Protein AF-A0A972MXI3-F1 (afdb_monomer)

pLDDT: mean 70.7, std 21.16, range [24.83, 98.25]

Solvent-accessible surface area (backbone atoms only — not comparable to full-atom values): 11834 Å² total; per-residue (Å²): 140,91,84,75,86,83,79,72,81,46,68,44,75,48,78,46,72,52,59,37,33,60,69,53,44,51,54,52,49,53,55,49,48,45,38,42,71,72,69,58,33,44,29,40,38,40,37,34,33,15,76,8,58,43,67,70,28,49,52,52,48,54,55,50,52,52,54,41,42,77,72,64,34,46,41,31,17,31,35,49,55,41,20,17,31,50,34,37,48,56,39,67,68,26,39,89,97,31,40,46,39,38,52,65,17,39,36,32,36,45,66,86,73,89,78,85,82,75,88,80,44,76,66,58,50,52,51,51,51,53,53,44,53,49,52,45,52,48,52,42,48,53,53,19,50,52,54,35,57,70,46,71,79,54,94,73,74,87,83,79,64,84,68,92,86,74,80,86,77,94,71,78,89,74,50,68,68,56,48,23,49,51,47,31,53,54,50,48,52,38,30,74,62,58,38,69,46,50,23,89,67,19,73,54,47,37,58,73,70,59,76,81

Structure (mmCIF, N/CA/C/O backbone):
data_AF-A0A972MXI3-F1
#
_entry.id   AF-A0A972MXI3-F1
#
loop_
_atom_site.group_PDB
_atom_site.id
_atom_site.type_symbol
_atom_site.label_atom_id
_atom_site.label_alt_id
_atom_site.label_comp_id
_atom_site.label_asym_id
_atom_site.label_entity_id
_atom_site.label_seq_id
_atom_site.pdbx_PDB_ins_code
_atom_site.Cartn_x
_atom_site.Cartn_y
_atom_site.Cartn_z
_atom_site.occupancy
_atom_site.B_iso_or_equiv
_atom_site.auth_seq_id
_atom_site.auth_comp_id
_atom_site.auth_asym_id
_atom_site.auth_atom_id
_atom_site.pdbx_PDB_model_num
ATOM 1 N N . MET A 1 1 ? 18.087 -14.039 -39.760 1.00 36.22 1 MET A N 1
ATOM 2 C CA . MET A 1 1 ? 18.115 -12.619 -39.354 1.00 36.22 1 MET A CA 1
ATOM 3 C C . MET A 1 1 ? 17.701 -12.540 -37.894 1.00 36.22 1 MET A C 1
ATOM 5 O O . MET A 1 1 ? 16.518 -12.598 -37.595 1.00 36.22 1 MET A O 1
ATOM 9 N N . SER A 1 2 ? 18.681 -12.529 -36.992 1.00 49.84 2 SER A N 1
ATOM 10 C CA . SER A 1 2 ? 18.490 -12.366 -35.551 1.00 49.84 2 SER A CA 1
ATOM 11 C C . SER A 1 2 ? 18.673 -10.897 -35.185 1.00 49.84 2 SER A C 1
ATOM 13 O O . SER A 1 2 ? 19.760 -10.362 -35.387 1.00 49.84 2 SER A O 1
ATOM 15 N N . ASN A 1 3 ? 17.629 -10.262 -34.660 1.00 45.44 3 ASN A N 1
ATOM 16 C CA . ASN A 1 3 ? 17.753 -9.183 -33.680 1.00 45.44 3 ASN A CA 1
ATOM 17 C C . ASN A 1 3 ? 16.364 -8.803 -33.162 1.00 45.44 3 ASN A C 1
ATOM 19 O O . ASN A 1 3 ? 15.656 -8.001 -33.764 1.00 45.44 3 ASN A O 1
ATOM 23 N N . GLN A 1 4 ? 15.994 -9.361 -32.014 1.00 41.22 4 GLN A N 1
ATOM 24 C CA . GLN A 1 4 ? 15.147 -8.646 -31.068 1.00 41.22 4 GLN A CA 1
ATOM 25 C C . GLN A 1 4 ? 15.938 -8.535 -29.764 1.00 41.22 4 GLN A C 1
ATOM 27 O O . GLN A 1 4 ? 16.414 -9.563 -29.275 1.00 41.22 4 GLN A O 1
ATOM 32 N N . PRO A 1 5 ? 16.127 -7.330 -29.198 1.00 43.56 5 PRO A N 1
ATOM 33 C CA . PRO A 1 5 ? 16.669 -7.217 -27.858 1.00 43.56 5 PRO A CA 1
ATOM 34 C C . PRO A 1 5 ? 15.680 -7.875 -26.893 1.00 43.56 5 PRO A C 1
ATOM 36 O O . PRO A 1 5 ? 14.501 -7.524 -26.847 1.00 43.56 5 PRO A O 1
ATOM 39 N N . MET A 1 6 ? 16.169 -8.857 -26.142 1.00 44.88 6 MET A N 1
ATOM 40 C CA . MET A 1 6 ? 15.444 -9.535 -25.075 1.00 44.88 6 MET A CA 1
ATOM 41 C C . MET A 1 6 ? 15.313 -8.560 -23.893 1.00 44.88 6 MET A C 1
ATOM 43 O O . MET A 1 6 ? 16.104 -8.604 -22.955 1.00 44.88 6 MET A O 1
ATOM 47 N N . PHE A 1 7 ? 14.365 -7.622 -23.949 1.00 44.69 7 PHE A N 1
ATOM 48 C CA . PHE A 1 7 ? 14.073 -6.734 -22.822 1.00 44.69 7 PHE A CA 1
ATOM 49 C C . PHE A 1 7 ? 13.371 -7.539 -21.722 1.00 44.69 7 PHE A C 1
ATOM 51 O O . PHE A 1 7 ? 12.145 -7.573 -21.644 1.00 44.69 7 PHE A O 1
ATOM 58 N N . LYS A 1 8 ? 14.145 -8.233 -20.879 1.00 49.38 8 LYS A N 1
ATOM 59 C CA . LYS A 1 8 ? 13.619 -8.752 -19.614 1.00 49.38 8 LYS A CA 1
ATOM 60 C C . LYS A 1 8 ? 13.336 -7.559 -18.707 1.00 49.38 8 LYS A C 1
ATOM 62 O O . LYS A 1 8 ? 14.234 -6.777 -18.402 1.00 49.38 8 LYS A O 1
ATOM 67 N N . THR A 1 9 ? 12.082 -7.418 -18.299 1.00 53.88 9 THR A N 1
ATOM 68 C CA . THR A 1 9 ? 11.654 -6.559 -17.196 1.00 53.88 9 THR A CA 1
ATOM 69 C C . THR A 1 9 ? 12.515 -6.884 -15.980 1.00 53.88 9 THR A C 1
ATOM 71 O O . THR A 1 9 ? 12.433 -7.978 -15.421 1.00 53.88 9 THR A O 1
ATOM 74 N N . HIS A 1 10 ? 13.388 -5.956 -15.593 1.00 77.06 10 HIS A N 1
ATOM 75 C CA . HIS A 1 10 ? 14.133 -6.086 -14.352 1.00 77.06 10 HIS A CA 1
ATOM 76 C C . HIS A 1 10 ? 13.128 -5.799 -13.236 1.00 77.06 10 HIS A C 1
ATOM 78 O O . HIS A 1 10 ? 12.582 -4.696 -13.156 1.00 77.06 10 HIS A O 1
ATOM 84 N N . THR A 1 11 ? 12.840 -6.815 -12.424 1.00 86.81 11 THR A N 1
ATOM 85 C CA . THR A 1 11 ? 12.036 -6.689 -11.204 1.00 86.81 11 THR A CA 1
ATOM 86 C C . THR A 1 11 ? 12.982 -6.522 -10.026 1.00 86.81 11 THR A C 1
ATOM 88 O O . THR A 1 11 ? 13.891 -7.333 -9.861 1.00 86.81 11 THR A O 1
ATOM 91 N N . PHE A 1 12 ? 12.790 -5.472 -9.232 1.00 94.56 12 PHE A N 1
ATOM 92 C CA . PHE A 1 12 ? 13.483 -5.285 -7.964 1.00 94.56 12 PHE A CA 1
ATOM 93 C C . PHE A 1 12 ? 12.574 -5.786 -6.853 1.00 94.56 12 PHE A C 1
ATOM 95 O O . PHE A 1 12 ? 11.441 -5.327 -6.730 1.00 94.56 12 PHE A O 1
ATOM 102 N N . GLU A 1 13 ? 13.054 -6.734 -6.062 1.00 95.12 13 GLU A N 1
ATOM 103 C CA . GLU A 1 13 ? 12.302 -7.298 -4.948 1.00 95.12 13 GLU A CA 1
ATOM 104 C C . GLU A 1 13 ? 12.864 -6.788 -3.622 1.00 95.12 13 GLU A C 1
ATOM 106 O O . GLU A 1 13 ? 14.080 -6.750 -3.424 1.00 95.12 13 GLU A O 1
ATOM 111 N N . ILE A 1 14 ? 11.975 -6.369 -2.725 1.00 96.38 14 ILE A N 1
ATOM 112 C CA . ILE A 1 14 ? 12.323 -5.793 -1.428 1.00 96.38 14 ILE A CA 1
ATOM 113 C C . ILE A 1 14 ? 11.294 -6.194 -0.370 1.00 96.38 14 ILE A C 1
ATOM 115 O O . ILE A 1 14 ? 10.093 -6.223 -0.633 1.00 96.38 14 ILE A O 1
ATOM 119 N N . SER A 1 15 ? 11.764 -6.472 0.847 1.00 96.44 15 SER A N 1
ATOM 120 C CA . SER A 1 15 ? 10.907 -6.817 1.984 1.00 96.44 15 SER A CA 1
ATOM 121 C C . SER A 1 15 ? 10.818 -5.670 2.988 1.00 96.44 15 SER A C 1
ATOM 123 O O . SER A 1 15 ? 11.826 -5.089 3.393 1.00 96.44 15 SER A O 1
ATOM 125 N N . PHE A 1 16 ? 9.601 -5.377 3.435 1.00 97.81 16 PHE A N 1
ATOM 126 C CA . PHE A 1 16 ? 9.289 -4.420 4.484 1.00 97.81 16 PHE A CA 1
ATOM 127 C C . PHE A 1 16 ? 8.751 -5.154 5.714 1.00 97.81 16 PHE A C 1
ATOM 129 O O . PHE A 1 16 ? 7.581 -5.535 5.777 1.00 97.81 16 PHE A O 1
ATOM 136 N N . THR A 1 17 ? 9.632 -5.344 6.698 1.00 96.94 17 THR A N 1
ATOM 137 C CA . THR A 1 17 ? 9.359 -6.117 7.921 1.00 96.94 17 THR A CA 1
ATOM 138 C C . THR A 1 17 ? 9.377 -5.264 9.197 1.00 96.94 17 THR A C 1
ATOM 140 O O . THR A 1 17 ? 9.681 -5.759 10.282 1.00 96.94 17 THR A O 1
ATOM 143 N N . LYS A 1 18 ? 9.175 -3.948 9.058 1.00 95.31 18 LYS A N 1
ATOM 144 C CA . LYS A 1 18 ? 9.322 -2.949 10.130 1.00 95.31 18 LYS A CA 1
ATOM 145 C C . LYS A 1 18 ? 7.971 -2.323 10.476 1.00 95.31 18 LYS A C 1
ATOM 147 O O . LYS A 1 18 ? 7.020 -2.428 9.706 1.00 95.31 18 LYS A O 1
ATOM 152 N N . GLU A 1 19 ? 7.885 -1.660 11.626 1.00 95.12 19 GLU A N 1
ATOM 153 C CA . GLU A 1 19 ? 6.785 -0.731 11.913 1.00 95.12 19 GLU A CA 1
ATOM 154 C C . GLU A 1 19 ? 6.757 0.389 10.863 1.00 95.12 19 GLU A C 1
ATOM 156 O O . GLU A 1 19 ? 7.807 0.782 10.365 1.00 95.12 19 GLU A O 1
ATOM 161 N N . VAL A 1 20 ? 5.572 0.885 10.513 1.00 94.62 20 VAL A N 1
ATOM 162 C CA . VAL A 1 20 ? 5.387 2.000 9.579 1.00 94.62 20 VAL A CA 1
ATOM 163 C C . VAL A 1 20 ? 5.629 3.312 10.323 1.00 94.62 20 VAL A C 1
ATOM 165 O O . VAL A 1 20 ? 4.742 3.842 10.978 1.00 94.62 20 VAL A O 1
ATOM 168 N N . ASN A 1 21 ? 6.835 3.849 10.209 1.00 95.19 21 ASN A N 1
ATOM 169 C CA . ASN A 1 21 ? 7.223 5.161 10.735 1.00 95.19 21 ASN A CA 1
ATOM 170 C C . ASN A 1 21 ? 8.076 5.910 9.703 1.00 95.19 21 ASN A C 1
ATOM 172 O O . ASN A 1 21 ? 8.392 5.373 8.637 1.00 95.19 21 ASN A O 1
ATOM 176 N N . TYR A 1 22 ? 8.419 7.166 9.984 1.00 93.31 22 TYR A N 1
ATOM 177 C CA . TYR A 1 22 ? 9.147 7.991 9.025 1.00 93.31 22 TYR A CA 1
ATOM 178 C C . TYR A 1 22 ? 10.491 7.367 8.619 1.00 93.31 22 TYR A C 1
ATOM 180 O O . TYR A 1 22 ? 10.773 7.263 7.427 1.00 93.31 22 TYR A O 1
ATOM 188 N N . GLU A 1 23 ? 11.285 6.876 9.571 1.00 97.38 23 GLU A N 1
ATOM 189 C CA . GLU A 1 23 ? 12.618 6.326 9.311 1.00 97.38 23 GLU A CA 1
ATOM 190 C C . GLU A 1 23 ? 12.563 5.060 8.446 1.00 97.38 23 GLU A C 1
ATOM 192 O O . GLU A 1 23 ? 13.333 4.901 7.495 1.00 97.38 23 GLU A O 1
ATOM 197 N N . SER A 1 24 ? 11.647 4.144 8.763 1.00 98.00 24 SER A N 1
ATOM 198 C CA . SER A 1 24 ? 11.481 2.885 8.029 1.00 98.00 24 SER A CA 1
ATOM 199 C C . SER A 1 24 ? 10.971 3.105 6.605 1.00 98.00 24 SER A C 1
ATOM 201 O O . SER A 1 24 ? 11.477 2.465 5.680 1.00 98.00 24 SER A O 1
ATOM 203 N N . ILE A 1 25 ? 10.015 4.020 6.413 1.00 98.19 25 ILE A N 1
ATOM 204 C CA . ILE A 1 25 ? 9.503 4.373 5.088 1.00 98.19 25 ILE A CA 1
ATOM 205 C C . ILE A 1 25 ? 10.555 5.144 4.295 1.00 98.19 25 ILE A C 1
ATOM 207 O O . ILE A 1 25 ? 10.735 4.858 3.115 1.00 98.19 25 ILE A O 1
ATOM 211 N N . GLN A 1 26 ? 11.287 6.074 4.909 1.00 97.56 26 GLN A N 1
ATOM 212 C CA . GLN A 1 26 ? 12.356 6.798 4.224 1.00 97.56 26 GLN A CA 1
ATOM 213 C C . GLN A 1 26 ? 13.435 5.833 3.716 1.00 97.56 26 GLN A C 1
ATOM 215 O O . GLN A 1 26 ? 13.881 5.957 2.575 1.00 97.56 26 GLN A O 1
ATOM 220 N N . GLU A 1 27 ? 13.825 4.846 4.525 1.00 98.19 27 GLU A N 1
ATOM 221 C CA . GLU A 1 27 ? 14.796 3.835 4.104 1.00 98.19 27 GLU A CA 1
ATOM 222 C C . GLU A 1 27 ? 14.258 2.953 2.968 1.00 98.19 27 GLU A C 1
ATOM 224 O O . GLU A 1 27 ? 14.974 2.711 1.996 1.00 98.19 27 GLU A O 1
ATOM 229 N N . LEU A 1 28 ? 12.990 2.528 3.040 1.00 98.25 28 LEU A N 1
ATOM 230 C CA . LEU A 1 28 ? 12.324 1.810 1.948 1.00 98.25 28 LEU A CA 1
ATOM 231 C C . LEU A 1 28 ? 12.340 2.634 0.650 1.00 98.25 28 LEU A C 1
ATOM 233 O O . LEU A 1 28 ? 12.763 2.143 -0.397 1.00 98.25 28 LEU A O 1
ATOM 237 N N . CYS A 1 29 ? 11.923 3.899 0.725 1.00 98.12 29 CYS A N 1
ATOM 238 C CA . CYS A 1 29 ? 11.875 4.804 -0.418 1.00 98.12 29 CYS A CA 1
ATOM 239 C C . CYS A 1 29 ? 13.261 5.024 -1.025 1.00 98.12 29 CYS A C 1
ATOM 241 O O . CYS A 1 29 ? 13.392 4.984 -2.241 1.00 98.12 29 CYS A O 1
ATOM 243 N N . ARG A 1 30 ? 14.305 5.178 -0.203 1.00 98.19 30 ARG A N 1
ATOM 244 C CA . ARG A 1 30 ? 15.687 5.352 -0.674 1.00 98.19 30 ARG A CA 1
ATOM 245 C C . ARG A 1 30 ? 16.175 4.147 -1.481 1.00 98.19 30 ARG A C 1
ATOM 247 O O . ARG A 1 30 ? 16.856 4.319 -2.492 1.00 98.19 30 ARG A O 1
ATOM 254 N N . GLN A 1 31 ? 15.850 2.931 -1.042 1.00 98.00 31 GLN A N 1
ATOM 255 C CA . GLN A 1 31 ? 16.213 1.710 -1.767 1.00 98.00 31 GLN A CA 1
ATOM 256 C C . GLN A 1 31 ? 15.460 1.602 -3.097 1.00 98.00 31 GLN A C 1
ATOM 258 O O . GLN A 1 31 ? 16.070 1.274 -4.116 1.00 98.00 31 GLN A O 1
ATOM 263 N N . ILE A 1 32 ? 14.167 1.938 -3.107 1.00 97.69 32 ILE A N 1
ATOM 264 C CA . ILE A 1 32 ? 13.364 1.952 -4.334 1.00 97.69 32 ILE A CA 1
ATOM 265 C C . ILE A 1 32 ? 13.842 3.052 -5.289 1.00 97.69 32 ILE A C 1
ATOM 267 O O . ILE A 1 32 ? 14.009 2.779 -6.472 1.00 97.69 32 ILE A O 1
ATOM 271 N N . ASP A 1 33 ? 14.145 4.257 -4.807 1.00 97.88 33 ASP A N 1
ATOM 272 C CA . ASP A 1 33 ? 14.691 5.341 -5.631 1.00 97.88 33 ASP A CA 1
ATOM 273 C C . ASP A 1 33 ? 16.016 4.925 -6.276 1.00 97.88 33 ASP A C 1
ATOM 275 O O . ASP A 1 33 ? 16.219 5.155 -7.464 1.00 97.88 33 ASP A O 1
ATOM 279 N N . LEU A 1 34 ? 16.900 4.238 -5.544 1.00 97.00 34 LEU A N 1
ATOM 280 C CA . LEU A 1 34 ? 18.131 3.700 -6.122 1.00 97.00 34 LEU A CA 1
ATOM 281 C C . LEU A 1 34 ? 17.835 2.658 -7.217 1.00 97.00 34 LEU A C 1
ATOM 283 O O . LEU A 1 34 ? 18.446 2.696 -8.288 1.00 97.00 34 LEU A O 1
ATOM 287 N N . ALA A 1 35 ? 16.889 1.746 -6.975 1.00 95.56 35 ALA A N 1
ATOM 288 C CA . ALA A 1 35 ? 16.465 0.755 -7.961 1.00 95.56 35 ALA A CA 1
ATOM 289 C C . ALA A 1 35 ? 15.875 1.410 -9.225 1.00 95.56 35 ALA A C 1
ATOM 291 O O . ALA A 1 35 ? 16.236 1.047 -10.344 1.00 95.56 35 ALA A O 1
ATOM 292 N N . VAL A 1 36 ? 15.015 2.411 -9.064 1.00 95.25 36 VAL A N 1
ATOM 293 C CA . VAL A 1 36 ? 14.325 3.091 -10.166 1.00 95.25 36 VAL A CA 1
ATOM 294 C C . VAL A 1 36 ? 15.260 4.040 -10.917 1.00 95.25 36 VAL A C 1
ATOM 296 O O . VAL A 1 36 ? 15.341 3.995 -12.144 1.00 95.25 36 VAL A O 1
ATOM 299 N N . ASP A 1 37 ? 15.999 4.895 -10.213 1.00 95.06 37 ASP A N 1
ATOM 300 C CA . ASP A 1 37 ? 16.735 5.996 -10.836 1.00 95.06 37 ASP A CA 1
ATOM 301 C C . ASP A 1 37 ? 18.127 5.602 -11.300 1.00 95.06 37 ASP A C 1
ATOM 303 O O . ASP A 1 37 ? 18.552 6.058 -12.366 1.00 95.06 37 ASP A O 1
ATOM 307 N N . TYR A 1 38 ? 18.830 4.756 -10.551 1.00 93.38 38 TYR A N 1
ATOM 308 C CA . TYR A 1 38 ? 20.169 4.318 -10.935 1.00 93.38 38 TYR A CA 1
ATOM 309 C C . TYR A 1 38 ? 20.109 3.036 -11.760 1.00 93.38 38 TYR A C 1
ATOM 311 O O . TYR A 1 38 ? 20.574 3.009 -12.898 1.00 93.38 38 TYR A O 1
ATOM 319 N N . TYR A 1 39 ? 19.477 1.994 -11.216 1.00 93.00 39 TYR A N 1
ATOM 320 C CA . TYR A 1 39 ? 19.441 0.675 -11.851 1.00 93.00 39 TYR A CA 1
ATOM 321 C C . TYR A 1 39 ? 18.334 0.504 -12.900 1.00 93.00 39 TYR A C 1
ATOM 323 O O . TYR A 1 39 ? 18.326 -0.499 -13.609 1.00 93.00 39 TYR A O 1
ATOM 331 N N . LYS A 1 40 ? 17.433 1.486 -13.039 1.00 93.06 40 LYS A N 1
ATOM 332 C CA . LYS A 1 40 ? 16.375 1.516 -14.063 1.00 93.06 40 LYS A CA 1
ATOM 333 C C . LYS A 1 40 ? 15.419 0.317 -14.012 1.00 93.06 40 LYS A C 1
ATOM 335 O O . LYS A 1 40 ? 14.911 -0.113 -15.046 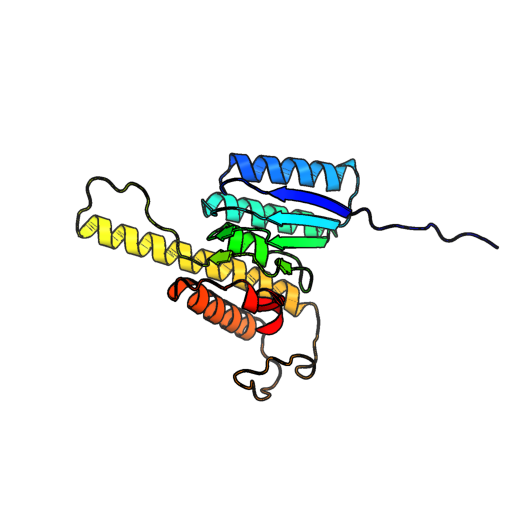1.00 93.06 40 LYS A O 1
ATOM 340 N N . TYR A 1 41 ? 15.148 -0.206 -12.815 1.00 92.69 41 TYR A N 1
ATOM 341 C CA . TYR A 1 41 ? 14.093 -1.199 -12.614 1.00 92.69 41 TYR A CA 1
ATOM 342 C C . TYR A 1 41 ? 12.725 -0.589 -12.941 1.00 92.69 41 TYR A C 1
ATOM 344 O O . TYR A 1 41 ? 12.409 0.522 -12.517 1.00 92.69 41 TYR A O 1
ATOM 352 N N . THR A 1 42 ? 11.906 -1.329 -13.687 1.00 92.12 42 THR A N 1
ATOM 353 C CA . THR A 1 42 ? 10.561 -0.897 -14.107 1.00 92.12 42 THR A CA 1
ATOM 354 C C . THR A 1 42 ? 9.447 -1.616 -13.353 1.00 92.12 42 THR A C 1
ATOM 356 O O . THR A 1 42 ? 8.274 -1.309 -13.546 1.00 92.12 42 THR A O 1
ATOM 359 N N . GLN A 1 43 ? 9.800 -2.552 -12.473 1.00 93.25 43 GLN A N 1
ATOM 360 C CA . GLN A 1 43 ? 8.869 -3.212 -11.571 1.00 93.25 43 GLN A CA 1
ATOM 361 C C . GLN A 1 43 ? 9.493 -3.358 -10.185 1.00 93.25 43 GLN A C 1
ATOM 363 O O . GLN A 1 43 ? 10.634 -3.806 -10.062 1.00 93.25 43 GLN A O 1
ATOM 368 N N . ILE A 1 44 ? 8.725 -3.018 -9.154 1.00 96.19 44 ILE A N 1
ATOM 369 C CA . ILE A 1 44 ? 9.070 -3.222 -7.748 1.00 96.19 44 ILE A CA 1
ATOM 370 C C . ILE A 1 44 ? 8.117 -4.263 -7.175 1.00 96.19 44 ILE A C 1
ATOM 372 O O . ILE A 1 44 ? 6.906 -4.099 -7.278 1.00 96.19 44 ILE A O 1
ATOM 376 N N . THR A 1 45 ? 8.654 -5.305 -6.552 1.00 93.44 45 THR A N 1
ATOM 377 C CA . THR A 1 45 ? 7.885 -6.264 -5.756 1.00 93.44 45 THR A CA 1
ATOM 378 C C . THR A 1 45 ? 8.168 -6.008 -4.287 1.00 93.44 45 THR A C 1
ATOM 380 O O . THR A 1 45 ? 9.298 -6.167 -3.831 1.00 93.44 45 THR A O 1
ATOM 383 N N . LEU A 1 46 ? 7.143 -5.569 -3.563 1.00 96.94 46 LEU A N 1
ATOM 384 C CA . LEU A 1 46 ? 7.203 -5.237 -2.150 1.00 96.94 46 LEU A CA 1
ATOM 385 C C . LEU A 1 46 ? 6.538 -6.339 -1.324 1.00 96.94 46 LEU A C 1
ATOM 387 O O . LEU A 1 46 ? 5.310 -6.436 -1.282 1.00 96.94 46 LEU A O 1
ATOM 391 N N . ASN A 1 47 ? 7.352 -7.127 -0.628 1.00 94.50 47 ASN A N 1
ATOM 392 C CA . ASN A 1 47 ? 6.891 -8.087 0.369 1.00 94.50 47 ASN A CA 1
ATOM 393 C C . ASN A 1 47 ? 6.639 -7.357 1.698 1.00 94.50 47 ASN A C 1
ATOM 395 O O . ASN A 1 47 ? 7.498 -6.615 2.168 1.00 94.50 47 ASN A O 1
ATOM 399 N N . ILE A 1 48 ? 5.468 -7.527 2.306 1.00 96.31 48 ILE A N 1
ATOM 400 C CA . ILE A 1 48 ? 5.008 -6.761 3.469 1.00 96.31 48 ILE A CA 1
ATOM 401 C C . ILE A 1 48 ? 4.718 -7.719 4.624 1.00 96.31 48 ILE A C 1
ATOM 403 O O . ILE A 1 48 ? 3.870 -8.607 4.524 1.00 96.31 48 ILE A O 1
ATOM 407 N N . ASN A 1 49 ? 5.381 -7.480 5.753 1.00 94.69 49 ASN A N 1
ATOM 408 C CA . ASN A 1 49 ? 5.128 -8.141 7.028 1.00 94.69 49 ASN A CA 1
ATOM 409 C C . ASN A 1 49 ? 5.283 -7.121 8.158 1.00 94.69 49 ASN A C 1
ATOM 411 O O . ASN A 1 49 ? 6.368 -6.931 8.700 1.00 94.69 49 ASN A O 1
ATOM 415 N N . SER A 1 50 ? 4.217 -6.398 8.475 1.00 95.56 50 SER A N 1
ATOM 416 C CA . SER A 1 50 ? 4.304 -5.247 9.364 1.00 95.56 50 SER A CA 1
ATOM 417 C C . SER A 1 50 ? 3.064 -5.113 10.248 1.00 95.56 50 SER A C 1
ATOM 419 O O . SER A 1 50 ? 1.940 -5.329 9.778 1.00 95.56 50 SER A O 1
ATOM 421 N N . PRO A 1 51 ? 3.245 -4.710 11.523 1.00 92.19 51 PRO A N 1
ATOM 422 C CA . PRO A 1 51 ? 2.133 -4.387 12.412 1.00 92.19 51 PRO A CA 1
ATOM 423 C C . PRO A 1 51 ? 1.420 -3.076 12.030 1.00 92.19 51 PRO A C 1
ATOM 425 O O . PRO A 1 51 ? 0.419 -2.730 12.653 1.00 92.19 51 PRO A O 1
ATOM 428 N N . GLY A 1 52 ? 1.916 -2.347 11.026 1.00 89.88 52 GLY A N 1
ATOM 429 C CA . GLY A 1 52 ? 1.445 -1.013 10.679 1.00 89.88 52 GLY A CA 1
ATOM 430 C C . GLY A 1 52 ? 2.165 0.064 11.476 1.00 89.88 52 GLY A C 1
ATOM 431 O O . GLY A 1 52 ? 3.322 -0.130 11.835 1.00 89.88 52 GLY A O 1
ATOM 432 N N . GLY A 1 53 ? 1.515 1.210 11.686 1.00 89.25 53 GLY A N 1
ATOM 433 C CA . GLY A 1 53 ? 2.119 2.368 12.342 1.00 89.25 53 GLY A CA 1
ATOM 434 C C . GLY A 1 53 ? 1.447 3.682 11.940 1.00 89.25 53 GLY A C 1
ATOM 435 O O . GLY A 1 53 ? 0.226 3.758 11.812 1.00 89.25 53 GLY A O 1
ATOM 436 N N . GLU A 1 54 ? 2.244 4.724 11.751 1.00 86.31 54 GLU A N 1
ATOM 437 C CA . GLU A 1 54 ? 1.808 6.113 11.658 1.00 86.31 54 GLU A CA 1
ATOM 438 C C . GLU A 1 54 ? 1.200 6.487 10.296 1.00 86.31 54 GLU A C 1
ATOM 440 O O . GLU A 1 54 ? 1.774 6.254 9.227 1.00 86.31 54 GLU A O 1
ATOM 445 N N . LEU A 1 55 ? 0.069 7.201 10.331 1.00 82.75 55 LEU A N 1
ATOM 446 C CA . LEU A 1 55 ? -0.591 7.729 9.132 1.00 82.75 55 LEU A CA 1
ATOM 447 C C . LEU A 1 55 ? 0.298 8.715 8.351 1.00 82.75 55 LEU A C 1
ATOM 449 O O . LEU A 1 55 ? 0.261 8.742 7.122 1.00 82.75 55 LEU A O 1
ATOM 453 N N . ALA A 1 56 ? 1.112 9.521 9.037 1.00 85.62 56 ALA A N 1
ATOM 454 C CA . ALA A 1 56 ? 2.011 10.472 8.381 1.00 85.62 56 ALA A CA 1
ATOM 455 C C . ALA A 1 56 ? 3.045 9.761 7.488 1.00 85.62 56 ALA A C 1
ATOM 457 O O . ALA A 1 56 ? 3.257 10.165 6.341 1.00 85.62 56 ALA A O 1
ATOM 458 N N . ALA A 1 57 ? 3.621 8.657 7.972 1.00 92.31 57 ALA A N 1
ATOM 459 C CA . ALA A 1 57 ? 4.556 7.836 7.211 1.00 92.31 57 ALA A CA 1
ATOM 460 C C . ALA A 1 57 ? 3.873 7.162 6.007 1.00 92.31 57 ALA A C 1
ATOM 462 O O . ALA A 1 57 ? 4.412 7.174 4.899 1.00 92.31 57 ALA A O 1
ATOM 463 N N . LEU A 1 58 ? 2.639 6.672 6.178 1.00 89.94 58 LEU A N 1
ATOM 464 C CA . LEU A 1 58 ? 1.839 6.134 5.074 1.00 89.94 58 LEU A CA 1
ATOM 465 C C . LEU A 1 58 ? 1.550 7.184 3.986 1.00 89.94 58 LEU A C 1
ATOM 467 O O . LEU A 1 58 ? 1.652 6.882 2.797 1.00 89.94 58 LEU A O 1
ATOM 471 N N . LYS A 1 59 ? 1.217 8.427 4.365 1.00 89.00 59 LYS A N 1
ATOM 472 C CA . LYS A 1 59 ? 1.009 9.528 3.405 1.00 89.00 59 LYS A CA 1
ATOM 473 C C . LYS A 1 59 ? 2.281 9.831 2.615 1.00 89.00 59 LYS A C 1
ATOM 475 O O . LYS A 1 59 ? 2.212 10.048 1.405 1.00 89.00 59 LYS A O 1
ATOM 480 N N . HIS A 1 60 ? 3.439 9.810 3.276 1.00 93.56 60 HIS A N 1
ATOM 481 C CA . HIS A 1 60 ? 4.724 9.969 2.599 1.00 93.56 60 HIS A CA 1
ATOM 482 C C . HIS A 1 60 ? 4.989 8.826 1.604 1.00 93.56 60 HIS A C 1
ATOM 484 O O . HIS A 1 60 ? 5.354 9.086 0.457 1.00 93.56 60 HIS A O 1
ATOM 490 N N . TYR A 1 61 ? 4.721 7.577 1.996 1.00 95.12 61 TYR A N 1
ATOM 491 C CA . TYR A 1 61 ? 4.820 6.422 1.100 1.00 95.12 61 TYR A CA 1
ATOM 492 C C . TYR A 1 61 ? 3.898 6.551 -0.124 1.00 95.12 61 TYR A C 1
ATOM 494 O O . TYR A 1 61 ? 4.347 6.365 -1.254 1.00 95.12 61 TYR A O 1
ATOM 502 N N . LEU A 1 62 ? 2.635 6.950 0.070 1.00 91.06 62 LEU A N 1
ATOM 503 C CA . LEU A 1 62 ? 1.683 7.186 -1.022 1.00 91.06 62 LEU A CA 1
ATOM 504 C C . LEU A 1 62 ? 2.171 8.267 -2.001 1.00 91.06 62 LEU A C 1
ATOM 506 O O . LEU A 1 62 ? 2.033 8.124 -3.216 1.00 91.06 62 LEU A O 1
ATOM 510 N N . PHE A 1 63 ? 2.764 9.345 -1.487 1.00 92.38 63 PHE A N 1
ATOM 511 C CA . PHE A 1 63 ? 3.357 10.385 -2.325 1.00 92.38 63 PHE A CA 1
ATOM 512 C C . PHE A 1 63 ? 4.507 9.844 -3.189 1.00 92.38 63 PHE A C 1
ATOM 514 O O . PHE A 1 63 ? 4.563 10.130 -4.387 1.00 92.38 63 PHE A O 1
ATOM 521 N N . MET A 1 64 ? 5.393 9.028 -2.612 1.00 95.88 64 MET A N 1
ATOM 522 C CA . MET A 1 64 ? 6.511 8.416 -3.341 1.00 95.88 64 MET A CA 1
ATOM 523 C C . MET A 1 64 ? 6.043 7.390 -4.376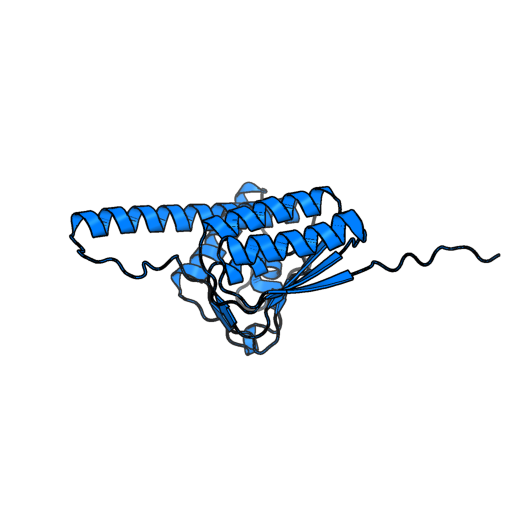 1.00 95.88 64 MET A C 1
ATOM 525 O O . MET A 1 64 ? 6.516 7.403 -5.511 1.00 95.88 64 MET A O 1
ATOM 529 N N . LEU A 1 65 ? 5.035 6.584 -4.039 1.00 93.62 65 LEU A N 1
ATOM 530 C CA . LEU A 1 65 ? 4.385 5.664 -4.971 1.00 93.62 65 LEU A CA 1
ATOM 531 C C . LEU A 1 65 ? 3.901 6.358 -6.249 1.00 93.62 65 LEU A C 1
ATOM 533 O O . LEU A 1 65 ? 4.117 5.852 -7.350 1.00 93.62 65 LEU A O 1
ATOM 537 N N . ASN A 1 66 ? 3.259 7.521 -6.118 1.00 89.75 66 ASN A N 1
ATOM 538 C CA . ASN A 1 66 ? 2.796 8.288 -7.276 1.00 89.75 66 ASN A CA 1
ATOM 539 C C . ASN A 1 66 ? 3.966 8.745 -8.156 1.00 89.75 66 ASN A C 1
ATOM 541 O O . ASN A 1 66 ? 3.893 8.609 -9.375 1.00 89.75 66 ASN A O 1
ATOM 545 N N . LYS A 1 67 ? 5.074 9.191 -7.552 1.00 93.56 67 LYS A N 1
ATOM 546 C CA . LYS A 1 67 ? 6.287 9.562 -8.296 1.00 93.56 67 LYS A CA 1
ATOM 547 C C . LYS A 1 67 ? 6.897 8.391 -9.063 1.00 93.56 67 LYS A C 1
ATOM 549 O O . LYS A 1 67 ? 7.337 8.574 -10.195 1.00 93.56 67 LYS A O 1
ATOM 554 N N . TRP A 1 68 ? 6.950 7.194 -8.478 1.00 94.56 68 TRP A N 1
ATOM 555 C CA . TRP A 1 68 ? 7.472 6.016 -9.185 1.00 94.56 68 TRP A CA 1
ATOM 556 C C . TRP A 1 68 ? 6.571 5.628 -10.361 1.00 94.56 68 TRP A C 1
ATOM 558 O O . TRP A 1 68 ? 7.062 5.350 -11.454 1.00 94.56 68 TRP A O 1
ATOM 568 N N . ARG A 1 69 ? 5.251 5.708 -10.186 1.00 88.94 69 ARG A N 1
ATOM 569 C CA . ARG A 1 69 ? 4.281 5.452 -11.260 1.00 88.94 69 ARG A CA 1
ATOM 570 C C . ARG A 1 69 ? 4.350 6.471 -12.392 1.00 88.94 69 ARG A C 1
ATOM 572 O O . ARG A 1 69 ? 4.250 6.086 -13.551 1.00 88.94 69 ARG A O 1
ATOM 579 N N . GLU A 1 70 ? 4.575 7.749 -12.088 1.00 89.81 70 GLU A N 1
ATOM 580 C CA . GLU A 1 70 ? 4.831 8.785 -13.104 1.00 89.81 70 GLU A CA 1
ATOM 581 C C . GLU A 1 70 ? 6.074 8.471 -13.952 1.00 89.81 70 GLU A C 1
ATOM 583 O O . GLU A 1 70 ? 6.134 8.839 -15.124 1.00 89.81 70 GLU A O 1
ATOM 588 N N . LYS A 1 71 ? 7.038 7.727 -13.393 1.00 91.81 71 LYS A N 1
ATOM 589 C CA . LYS A 1 71 ? 8.212 7.200 -14.106 1.00 91.81 71 LYS A CA 1
ATOM 590 C C . LYS A 1 71 ? 7.945 5.873 -14.838 1.00 91.81 71 LYS A C 1
ATOM 592 O O . LYS A 1 71 ? 8.875 5.299 -15.398 1.00 91.81 71 LYS A O 1
ATOM 597 N N . GLY A 1 72 ? 6.706 5.377 -14.851 1.00 89.19 72 GLY A N 1
ATOM 598 C CA . GLY A 1 72 ? 6.319 4.126 -15.511 1.00 89.19 72 GLY A CA 1
ATOM 599 C C . GLY A 1 72 ? 6.689 2.855 -14.741 1.00 89.19 72 GLY A C 1
ATOM 600 O O . GLY A 1 72 ? 6.786 1.790 -15.346 1.00 89.19 72 GLY A O 1
ATOM 601 N N . VAL A 1 73 ? 6.925 2.955 -13.430 1.00 92.06 73 VAL A N 1
ATOM 602 C CA . VAL A 1 73 ? 7.266 1.809 -12.578 1.00 92.06 73 VAL A CA 1
ATOM 603 C C . VAL A 1 73 ? 5.997 1.112 -12.086 1.00 92.06 73 VAL A C 1
ATOM 605 O O . VAL A 1 73 ? 5.130 1.760 -11.501 1.00 92.06 73 VAL A O 1
ATOM 608 N N . ASN A 1 74 ? 5.922 -0.206 -12.286 1.00 89.75 74 ASN A N 1
ATOM 609 C CA . ASN A 1 74 ? 4.855 -1.063 -11.766 1.00 89.75 74 ASN A CA 1
ATOM 610 C C . ASN A 1 74 ? 5.149 -1.487 -10.318 1.00 89.75 74 ASN A C 1
ATOM 612 O O . ASN A 1 74 ? 6.270 -1.895 -10.007 1.00 89.75 74 ASN A O 1
ATOM 616 N N . ILE A 1 75 ? 4.151 -1.435 -9.442 1.00 92.06 75 ILE A N 1
ATOM 617 C CA . ILE A 1 75 ? 4.275 -1.769 -8.021 1.00 92.06 75 ILE A CA 1
ATOM 618 C C . ILE A 1 75 ? 3.447 -3.013 -7.705 1.00 92.06 75 ILE A C 1
ATOM 620 O O . ILE A 1 75 ? 2.220 -2.969 -7.669 1.00 92.06 75 ILE A O 1
ATOM 624 N N . VAL A 1 76 ? 4.127 -4.114 -7.407 1.00 86.50 76 VAL A N 1
ATOM 625 C CA . VAL A 1 76 ? 3.531 -5.356 -6.910 1.00 86.50 76 VAL A CA 1
ATOM 626 C C . VAL A 1 76 ? 3.634 -5.381 -5.390 1.00 86.50 76 VAL A C 1
ATOM 628 O O . VAL A 1 76 ? 4.702 -5.115 -4.843 1.00 86.50 76 VAL A O 1
ATOM 631 N N . THR A 1 77 ? 2.550 -5.717 -4.695 1.00 89.88 77 THR A N 1
ATOM 632 C CA . THR A 1 77 ? 2.532 -5.857 -3.232 1.00 89.88 77 THR A CA 1
ATOM 633 C C . THR A 1 77 ? 2.152 -7.274 -2.831 1.00 89.88 77 THR A C 1
ATOM 635 O O . THR A 1 77 ? 1.222 -7.862 -3.384 1.00 89.88 77 THR A O 1
ATOM 638 N N . ILE A 1 78 ? 2.879 -7.833 -1.865 1.00 84.25 78 ILE A N 1
ATOM 639 C CA . ILE A 1 78 ? 2.681 -9.201 -1.384 1.00 84.25 78 ILE A CA 1
ATOM 640 C C . ILE A 1 78 ? 2.634 -9.188 0.142 1.00 84.25 78 ILE A C 1
ATOM 642 O O . ILE A 1 78 ? 3.612 -8.830 0.785 1.00 84.25 78 ILE A O 1
ATOM 646 N N . GLY A 1 79 ? 1.511 -9.573 0.742 1.00 86.44 79 GLY A N 1
ATOM 647 C CA . GLY A 1 79 ? 1.419 -9.785 2.186 1.00 86.44 79 GLY A CA 1
ATOM 648 C C . GLY A 1 79 ? 1.983 -11.149 2.582 1.00 86.44 79 GLY A C 1
ATOM 649 O O . GLY A 1 79 ? 1.595 -12.155 1.993 1.00 86.44 79 GLY A O 1
ATOM 650 N N . GLU A 1 80 ? 2.878 -11.191 3.573 1.00 86.19 80 GLU A N 1
ATOM 651 C CA . GLU A 1 80 ? 3.551 -12.423 4.016 1.00 86.19 80 GLU A CA 1
ATOM 652 C C . GLU A 1 80 ? 2.880 -13.080 5.225 1.00 86.19 80 GLU A C 1
ATOM 654 O O . GLU A 1 80 ? 2.060 -13.982 5.064 1.00 86.19 80 GLU A O 1
ATOM 659 N N . VAL A 1 81 ? 3.212 -12.644 6.444 1.00 84.06 81 VAL A N 1
ATOM 660 C CA . VAL A 1 81 ? 2.771 -13.305 7.684 1.00 84.06 81 VAL A CA 1
ATOM 661 C C . VAL A 1 81 ? 1.694 -12.492 8.389 1.00 84.06 81 VAL A C 1
ATOM 663 O O . VAL A 1 81 ? 0.582 -12.979 8.578 1.00 84.06 81 VAL A O 1
ATOM 666 N N . SER A 1 82 ? 2.004 -11.253 8.769 1.00 85.06 82 SER A N 1
ATOM 667 C CA . SER A 1 82 ? 1.073 -10.359 9.454 1.00 85.06 82 SER A CA 1
ATOM 668 C C . SER A 1 82 ? 1.114 -8.982 8.811 1.00 85.06 82 SER A C 1
ATOM 670 O O . SER A 1 82 ? 2.164 -8.348 8.757 1.00 85.06 82 SER A O 1
ATOM 672 N N . VAL A 1 83 ? -0.034 -8.502 8.342 1.00 86.75 83 VAL A N 1
ATOM 673 C CA . VAL A 1 83 ? -0.163 -7.207 7.671 1.00 86.75 83 VAL A CA 1
ATOM 674 C C . VAL A 1 83 ? -1.313 -6.438 8.311 1.00 86.75 83 VAL A C 1
ATOM 676 O O . VAL A 1 83 ? -2.482 -6.706 8.043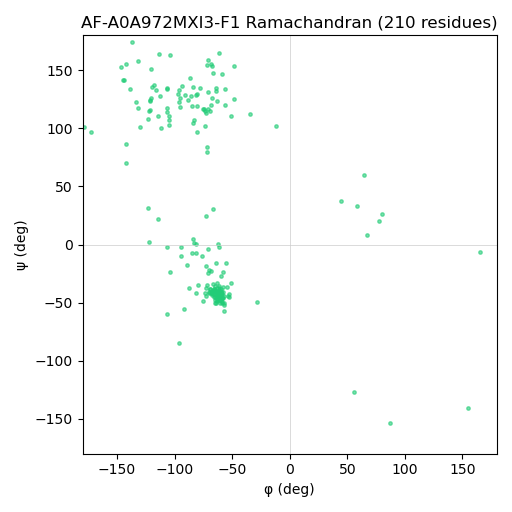 1.00 86.75 83 VAL A O 1
ATOM 679 N N . ALA A 1 84 ? -0.989 -5.493 9.189 1.00 85.44 84 ALA A N 1
ATOM 680 C CA . ALA A 1 84 ? -1.985 -4.792 9.993 1.00 85.44 84 ALA A CA 1
ATOM 681 C C . ALA A 1 84 ? -1.975 -3.274 9.768 1.00 85.44 84 ALA A C 1
ATOM 683 O O . ALA A 1 84 ? -0.943 -2.676 9.465 1.00 85.44 84 ALA A O 1
ATOM 684 N N . SER A 1 85 ? -3.131 -2.632 9.952 1.00 85.31 85 SER A N 1
ATOM 685 C CA . SER A 1 85 ? -3.265 -1.172 10.009 1.00 85.31 85 SER A CA 1
ATOM 686 C C . SER A 1 85 ? -2.713 -0.467 8.760 1.00 85.31 85 SER A C 1
ATOM 688 O O . SER A 1 85 ? -3.059 -0.829 7.635 1.00 85.31 85 SER A O 1
ATOM 690 N N . ALA A 1 86 ? -1.814 0.508 8.931 1.00 88.00 86 ALA A N 1
ATOM 691 C CA . ALA A 1 86 ? -1.105 1.178 7.844 1.00 88.00 86 ALA A CA 1
ATOM 692 C C . ALA A 1 86 ? -0.436 0.208 6.847 1.00 88.00 86 ALA A C 1
ATOM 694 O O . ALA A 1 86 ? -0.421 0.489 5.651 1.00 88.00 86 ALA A O 1
ATOM 695 N N . ALA A 1 87 ? 0.052 -0.957 7.287 1.00 90.94 87 ALA A N 1
ATOM 696 C CA . ALA A 1 87 ? 0.644 -1.945 6.385 1.00 90.94 87 ALA A CA 1
ATOM 697 C C . ALA A 1 87 ? -0.407 -2.648 5.511 1.00 90.94 87 ALA A C 1
ATOM 699 O O . ALA A 1 87 ? -0.148 -2.925 4.340 1.00 90.94 87 ALA A O 1
ATOM 700 N N . ALA A 1 88 ? -1.613 -2.882 6.042 1.00 84.12 88 ALA A N 1
ATOM 701 C CA . ALA A 1 88 ? -2.729 -3.414 5.255 1.00 84.12 88 ALA A CA 1
ATOM 702 C C . ALA A 1 88 ? -3.113 -2.436 4.142 1.00 84.12 88 ALA A C 1
ATOM 704 O O . ALA A 1 88 ? -3.437 -2.844 3.031 1.00 84.12 88 ALA A O 1
ATOM 705 N N . LEU A 1 89 ? -2.974 -1.136 4.394 1.00 85.31 89 LEU A N 1
ATOM 706 C CA . LEU A 1 89 ? -3.161 -0.113 3.372 1.00 85.31 89 LEU A CA 1
ATOM 707 C C . LEU A 1 89 ? -2.019 -0.091 2.363 1.00 85.31 89 LEU A C 1
ATOM 709 O O . LEU A 1 89 ? -2.299 -0.051 1.172 1.00 85.31 89 LEU A O 1
ATOM 713 N N . MET A 1 90 ? -0.758 -0.181 2.799 1.00 91.88 90 MET A N 1
ATOM 714 C CA . MET A 1 90 ? 0.383 -0.315 1.880 1.00 91.88 90 MET A CA 1
ATOM 715 C C . MET A 1 90 ? 0.177 -1.473 0.901 1.00 91.88 90 MET A C 1
ATOM 717 O O . MET A 1 90 ? 0.379 -1.306 -0.298 1.00 91.88 90 MET A O 1
ATOM 721 N N . LEU A 1 91 ? -0.315 -2.612 1.390 1.00 87.25 91 LEU A N 1
ATOM 722 C CA . LEU A 1 91 ? -0.681 -3.758 0.563 1.00 87.25 91 LEU A CA 1
ATOM 723 C C . LEU A 1 91 ? -1.759 -3.406 -0.479 1.00 87.25 91 LEU A C 1
ATOM 725 O O . LEU A 1 91 ? -1.635 -3.777 -1.645 1.00 87.25 91 LEU A O 1
ATOM 729 N N . CYS A 1 92 ? -2.779 -2.634 -0.099 1.00 81.38 92 CYS A N 1
ATOM 730 C CA . CYS A 1 92 ? -3.845 -2.185 -1.002 1.00 81.38 92 CYS A CA 1
ATOM 731 C C . CYS A 1 92 ? -3.374 -1.190 -2.076 1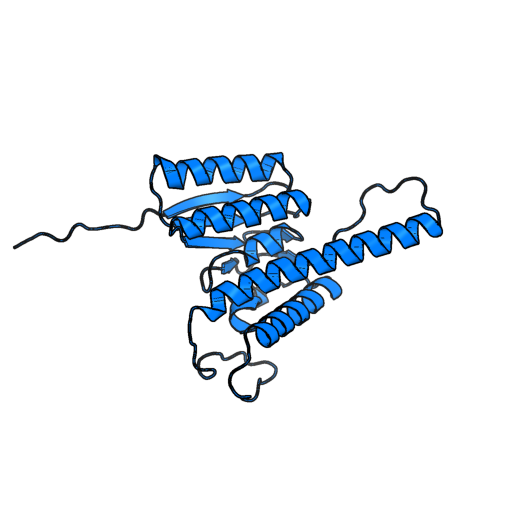.00 81.38 92 CYS A C 1
ATOM 733 O O . CYS A 1 92 ? -4.042 -1.055 -3.106 1.00 81.38 92 CYS A O 1
ATOM 735 N N . LEU A 1 93 ? -2.256 -0.498 -1.829 1.00 87.19 93 LEU A N 1
ATOM 736 C CA . LEU A 1 93 ? -1.685 0.535 -2.694 1.00 87.19 93 LEU A CA 1
ATOM 737 C C . LEU A 1 93 ? -0.812 -0.012 -3.831 1.00 87.19 93 LEU A C 1
ATOM 739 O O . LEU A 1 93 ? -0.287 0.798 -4.597 1.00 87.19 93 LEU A O 1
ATOM 743 N N . GLY A 1 94 ? -0.662 -1.333 -3.974 1.00 85.12 94 GLY A N 1
ATOM 744 C CA . GLY A 1 94 ? -0.099 -1.948 -5.182 1.00 85.12 94 GLY A CA 1
ATOM 745 C C . GLY A 1 94 ? -0.933 -1.647 -6.433 1.00 85.12 94 GLY A C 1
ATOM 746 O O . GLY A 1 94 ? -2.067 -1.168 -6.347 1.00 85.12 94 GLY A O 1
ATOM 747 N N . ASP A 1 95 ? -0.357 -1.886 -7.607 1.00 81.50 95 ASP A N 1
ATOM 748 C CA . ASP A 1 95 ? -1.054 -1.715 -8.880 1.00 81.50 95 ASP A CA 1
ATOM 749 C C . ASP A 1 95 ? -2.175 -2.745 -9.059 1.00 81.50 95 ASP A C 1
ATOM 751 O O . ASP A 1 95 ? -2.170 -3.831 -8.474 1.00 81.50 95 ASP A O 1
ATOM 755 N N . PHE A 1 96 ? -3.180 -2.375 -9.854 1.00 73.69 96 PHE A N 1
ATOM 756 C CA . PHE A 1 96 ? -4.350 -3.212 -10.111 1.00 73.69 96 PHE A CA 1
ATOM 757 C C . PHE A 1 96 ? -3.934 -4.583 -10.666 1.00 73.69 96 PHE A C 1
ATOM 759 O O . PHE A 1 96 ? -3.072 -4.669 -11.543 1.00 73.69 96 PHE A O 1
ATOM 766 N N . GLY A 1 97 ? -4.520 -5.659 -10.134 1.00 69.81 97 GLY A N 1
ATOM 767 C CA . GLY A 1 97 ? -4.128 -7.029 -10.481 1.00 69.81 97 GLY A CA 1
ATOM 768 C C . GLY A 1 97 ? -2.724 -7.443 -10.012 1.00 69.81 97 GLY A C 1
ATOM 769 O O . GLY A 1 97 ? -2.254 -8.509 -10.397 1.00 69.81 97 GLY A O 1
ATOM 770 N N . SER A 1 98 ? -2.045 -6.629 -9.196 1.00 78.00 98 SER A N 1
ATOM 771 C CA . SER A 1 98 ? -0.686 -6.878 -8.688 1.00 78.00 98 SER A CA 1
ATOM 772 C C . SER A 1 98 ? -0.610 -6.879 -7.155 1.00 78.00 98 SER A C 1
ATOM 774 O O . SER A 1 98 ? 0.404 -6.498 -6.571 1.00 78.00 98 SER A O 1
ATOM 776 N N . ARG A 1 99 ? -1.693 -7.298 -6.491 1.00 79.19 99 ARG A N 1
ATOM 777 C CA 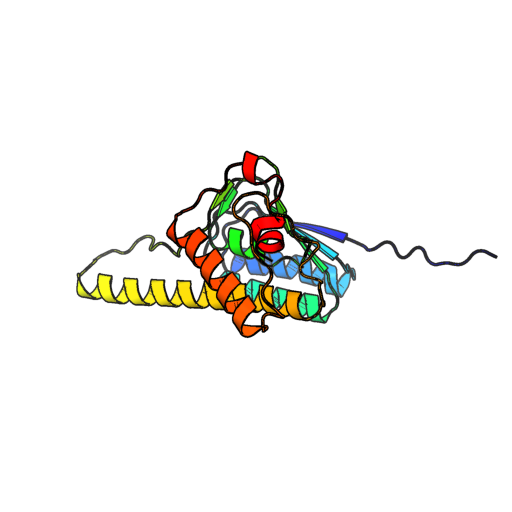. ARG A 1 99 ? -1.834 -7.308 -5.028 1.00 79.19 99 ARG A CA 1
ATOM 778 C C . ARG A 1 99 ? -2.118 -8.726 -4.557 1.00 79.19 99 ARG A C 1
A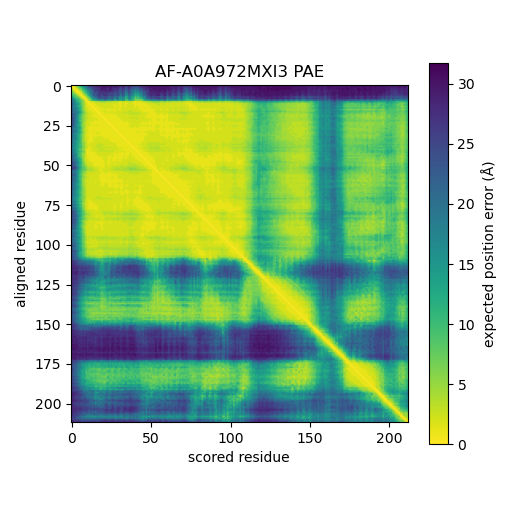TOM 780 O O . ARG A 1 99 ? -3.148 -9.302 -4.899 1.00 79.19 99 ARG A O 1
ATOM 787 N N . TYR A 1 100 ? -1.204 -9.293 -3.786 1.00 74.00 100 TYR A N 1
ATOM 788 C CA . TYR A 1 100 ? -1.218 -10.708 -3.430 1.00 74.00 100 TYR A CA 1
ATOM 789 C C . TYR A 1 100 ? -1.014 -10.901 -1.935 1.00 74.00 100 TYR A C 1
ATOM 791 O O . TYR A 1 100 ? -0.460 -10.044 -1.257 1.00 74.00 100 TYR A O 1
ATOM 799 N N . CYS A 1 101 ? -1.440 -12.044 -1.410 1.00 73.56 101 CYS A N 1
ATOM 800 C CA . CYS A 1 101 ? -1.086 -12.508 -0.072 1.00 73.56 101 CYS A CA 1
ATOM 801 C C . CYS A 1 101 ? -0.887 -14.013 -0.096 1.00 73.56 101 CYS A C 1
ATOM 803 O O . CYS A 1 101 ? -1.468 -14.711 -0.933 1.00 73.56 101 CYS A O 1
ATOM 805 N N . TYR A 1 102 ? -0.099 -14.520 0.845 1.00 71.06 102 TYR A N 1
ATOM 806 C CA . TYR A 1 102 ? -0.017 -15.955 1.035 1.00 71.06 102 TYR A CA 1
ATOM 807 C C . TYR A 1 102 ? -1.301 -16.500 1.674 1.00 71.06 102 TYR A C 1
ATOM 809 O O . TYR A 1 102 ? -1.974 -15.812 2.444 1.00 71.06 102 TYR A O 1
ATOM 817 N N . PRO A 1 103 ? -1.619 -17.788 1.450 1.00 61.75 103 PRO A N 1
ATOM 818 C CA . PRO A 1 103 ? -2.770 -18.440 2.068 1.00 61.75 103 PRO A CA 1
ATOM 819 C C . PRO A 1 103 ? -2.729 -18.520 3.592 1.00 61.75 103 PRO A C 1
ATOM 821 O O . PRO A 1 103 ? -3.598 -19.165 4.144 1.00 61.75 103 PRO A O 1
ATOM 824 N N . HIS A 1 104 ? -1.698 -18.010 4.265 1.00 68.44 104 HIS A N 1
ATOM 825 C CA . HIS A 1 104 ? -1.567 -17.995 5.723 1.00 68.44 104 HIS A CA 1
ATOM 826 C C . HIS A 1 104 ? -1.392 -16.580 6.287 1.00 68.44 104 HIS A C 1
ATOM 828 O O . HIS A 1 104 ? -1.219 -16.426 7.494 1.00 68.44 104 HIS A O 1
ATOM 834 N N . THR A 1 105 ? -1.425 -15.558 5.430 1.00 71.44 105 THR A N 1
ATOM 835 C CA . THR A 1 105 ? -1.260 -14.167 5.839 1.00 71.44 105 THR A CA 1
ATOM 836 C C . THR A 1 105 ? -2.455 -13.731 6.672 1.00 71.44 105 THR A C 1
ATOM 838 O O . THR A 1 105 ? -3.597 -13.835 6.228 1.00 71.44 105 THR A O 1
ATOM 841 N N . ASN A 1 106 ? -2.189 -13.206 7.865 1.00 73.12 106 ASN A N 1
ATOM 842 C CA . ASN A 1 106 ? -3.194 -12.534 8.672 1.00 73.12 106 ASN A CA 1
ATOM 843 C C . ASN A 1 106 ? -3.236 -11.052 8.299 1.00 73.12 106 ASN A C 1
ATOM 845 O O . ASN A 1 106 ? -2.213 -10.365 8.361 1.00 73.12 106 ASN A O 1
ATOM 849 N N . ILE A 1 107 ? -4.417 -10.564 7.926 1.00 73.44 107 ILE A N 1
ATOM 850 C CA . ILE A 1 107 ? -4.607 -9.179 7.500 1.00 73.44 107 ILE A CA 1
ATOM 851 C C . ILE A 1 107 ? -5.623 -8.532 8.417 1.00 73.44 107 ILE A C 1
ATOM 853 O O . ILE A 1 107 ? -6.737 -9.035 8.576 1.00 73.44 107 ILE A O 1
ATOM 857 N N . LEU A 1 108 ? -5.210 -7.423 9.021 1.00 73.50 108 LEU A N 1
ATOM 858 C CA . LEU A 1 108 ? -6.009 -6.687 9.985 1.00 73.50 108 LEU A CA 1
ATOM 859 C C . LEU A 1 108 ? -6.175 -5.246 9.518 1.00 73.50 108 LEU A C 1
ATOM 861 O O . LEU A 1 108 ? -5.248 -4.440 9.600 1.00 73.50 108 LEU A O 1
ATOM 865 N N . PHE A 1 109 ? -7.380 -4.912 9.079 1.00 70.62 109 PHE A N 1
ATOM 866 C CA . PHE A 1 109 ? -7.795 -3.525 8.937 1.00 70.62 109 PHE A CA 1
ATOM 867 C C . PHE A 1 109 ? -8.319 -3.051 10.291 1.00 70.62 109 PHE A C 1
ATOM 869 O O . PHE A 1 109 ? -9.258 -3.635 10.823 1.00 70.62 109 PHE A O 1
ATOM 876 N N . HIS A 1 110 ? -7.694 -2.030 10.868 1.00 68.88 110 HIS A N 1
ATOM 877 C CA . HIS A 1 110 ? -8.196 -1.393 12.082 1.00 68.88 110 HIS A CA 1
ATOM 878 C C . HIS A 1 110 ? -7.874 0.098 12.059 1.00 68.88 110 HIS A C 1
ATOM 880 O O . HIS A 1 110 ? -6.906 0.526 11.421 1.00 68.88 110 HIS A O 1
ATOM 886 N N . TYR A 1 111 ? -8.698 0.882 12.739 1.00 65.12 111 TYR A N 1
ATOM 887 C CA . TYR A 1 111 ? -8.489 2.316 12.871 1.00 65.12 111 TYR A CA 1
ATOM 888 C C . TYR A 1 111 ? -7.307 2.648 13.775 1.00 65.12 111 TYR A C 1
ATOM 890 O O . TYR A 1 111 ? -6.878 1.821 14.590 1.00 65.12 111 TYR A O 1
ATOM 898 N N . ALA A 1 112 ? -6.766 3.858 13.617 1.00 59.81 112 ALA A N 1
ATOM 899 C CA . ALA A 1 112 ? -5.650 4.311 14.433 1.00 59.81 112 ALA A CA 1
ATOM 900 C C . ALA A 1 112 ? -6.038 4.217 15.918 1.00 59.81 112 ALA A C 1
ATOM 902 O O . ALA A 1 112 ? -7.011 4.818 16.371 1.00 59.81 112 ALA A O 1
ATOM 903 N N . ARG A 1 113 ? -5.293 3.424 16.693 1.00 61.81 113 ARG A N 1
ATOM 904 C CA . ARG A 1 113 ? -5.519 3.303 18.136 1.00 61.81 113 ARG A CA 1
ATOM 905 C C . ARG A 1 113 ? -4.624 4.290 18.864 1.00 61.81 113 ARG A C 1
ATOM 907 O O . ARG A 1 113 ? -3.439 4.406 18.567 1.00 61.81 113 ARG A O 1
ATOM 914 N N . LEU A 1 114 ? -5.188 4.963 19.859 1.00 54.47 114 LEU A N 1
ATOM 915 C CA . LEU A 1 114 ? -4.410 5.776 20.781 1.00 54.47 114 LEU A CA 1
ATOM 916 C C . LEU A 1 114 ? -3.554 4.863 21.663 1.00 54.47 114 LEU A C 1
ATOM 918 O O . LEU A 1 114 ? -4.084 4.106 22.477 1.00 54.47 114 LEU A O 1
ATOM 922 N N . ALA A 1 115 ? -2.236 4.957 21.530 1.00 48.44 115 ALA A N 1
ATOM 923 C CA . ALA A 1 115 ? -1.300 4.383 22.486 1.00 48.44 115 ALA A CA 1
ATOM 924 C C . ALA A 1 115 ? -0.850 5.473 23.476 1.00 48.44 115 ALA A C 1
ATOM 926 O O . ALA A 1 115 ? -0.425 6.549 23.065 1.00 48.44 115 ALA A O 1
ATOM 927 N N . GLY A 1 116 ? -0.932 5.204 24.785 1.00 48.38 116 GLY A N 1
ATOM 928 C CA . GLY A 1 116 ? -0.239 6.010 25.802 1.00 48.38 116 GLY A CA 1
ATOM 929 C C . GLY A 1 116 ? -0.882 7.341 26.217 1.00 48.38 116 GLY A C 1
ATOM 930 O O . GLY A 1 116 ? -0.167 8.228 26.679 1.00 48.38 116 GLY A O 1
ATOM 931 N N . VAL A 1 117 ? -2.206 7.511 26.108 1.00 55.56 117 VAL A N 1
ATOM 932 C CA . VAL A 1 117 ? -2.854 8.747 26.590 1.00 55.56 117 VAL A CA 1
ATOM 933 C C . VAL A 1 117 ? -2.903 8.758 28.118 1.00 55.56 117 VAL A C 1
ATOM 935 O O . VAL A 1 117 ? -3.744 8.110 28.738 1.00 55.56 117 VAL A O 1
ATOM 938 N N . SER A 1 118 ? -1.994 9.510 28.734 1.00 52.97 118 SER A N 1
ATOM 939 C CA . SER A 1 118 ? -2.038 9.829 30.160 1.00 52.97 118 SER A CA 1
ATOM 940 C C . SER A 1 118 ? -2.911 11.069 30.403 1.00 52.97 118 SER A C 1
ATOM 942 O O . SER A 1 118 ? -2.934 12.002 29.598 1.00 52.97 118 SER A O 1
ATOM 944 N N . ASN A 1 119 ? -3.652 11.073 31.518 1.00 56.50 119 ASN A N 1
ATOM 945 C CA . ASN A 1 119 ? -4.602 12.124 31.919 1.00 56.50 119 ASN A CA 1
ATOM 946 C C . ASN A 1 119 ? -5.811 12.288 30.972 1.00 56.50 119 ASN A C 1
ATOM 948 O O . ASN A 1 119 ? -6.041 13.358 30.402 1.00 56.50 119 ASN A O 1
ATOM 952 N N . LEU A 1 120 ? -6.601 11.217 30.820 1.00 66.62 120 LEU A N 1
ATOM 953 C CA . LEU A 1 120 ? -7.878 11.245 30.101 1.00 66.62 120 LEU A CA 1
ATOM 954 C C . LEU A 1 120 ? -8.937 12.024 30.904 1.00 66.62 120 LEU A C 1
ATOM 956 O O . LEU A 1 120 ? -9.341 11.595 31.982 1.00 66.62 120 LEU A O 1
ATOM 960 N N . THR A 1 121 ? -9.424 13.138 30.361 1.00 73.25 121 THR A N 1
ATOM 961 C CA . THR A 1 121 ? -10.675 13.784 30.799 1.00 73.25 121 THR A CA 1
ATOM 962 C C . THR A 1 121 ? -11.787 13.493 29.789 1.00 73.25 121 THR A C 1
ATOM 964 O O . THR A 1 121 ? -11.505 13.097 28.657 1.00 73.25 121 THR A O 1
ATOM 967 N N . SER A 1 122 ? -13.057 13.686 30.161 1.00 71.31 122 SER A N 1
ATOM 968 C CA . SER A 1 122 ? -14.196 13.486 29.244 1.00 71.31 122 SER A CA 1
ATOM 969 C C . SER A 1 122 ? -14.115 14.388 28.005 1.00 71.31 122 SER A C 1
ATOM 971 O O . SER A 1 122 ? -14.363 13.941 26.883 1.00 71.31 122 SER A O 1
ATOM 973 N N . GLU A 1 123 ? -13.704 15.642 28.193 1.00 68.69 123 GLU A N 1
ATOM 974 C CA . GLU A 1 123 ? -13.499 16.622 27.123 1.00 68.69 123 GLU A CA 1
ATOM 975 C C . GLU A 1 123 ? -12.364 16.192 26.188 1.00 68.69 123 GLU A C 1
ATOM 977 O O . GLU A 1 123 ? -12.575 16.076 24.980 1.00 68.69 123 GLU A O 1
ATOM 982 N N . LYS A 1 124 ? -11.200 15.835 26.748 1.00 68.12 124 LYS A N 1
ATOM 983 C CA . LYS A 1 124 ? -10.036 15.388 25.973 1.00 68.12 124 LYS A CA 1
ATOM 984 C C . LYS A 1 124 ? -10.307 14.073 25.244 1.00 68.12 124 LYS A C 1
ATOM 986 O O . LYS A 1 124 ? -9.895 13.904 24.105 1.00 68.12 124 LYS A O 1
ATOM 991 N N . SER A 1 125 ? -11.072 13.168 25.853 1.00 68.38 125 SER A N 1
ATOM 992 C CA . SER A 1 125 ? -11.547 11.943 25.203 1.00 68.38 125 SER A CA 1
ATOM 993 C C . SER A 1 125 ? -12.443 12.242 23.998 1.00 68.38 125 SER A C 1
ATOM 995 O O . SER A 1 125 ? -12.337 11.572 22.971 1.00 68.38 125 SER A O 1
ATOM 997 N N . THR A 1 126 ? -13.328 13.235 24.106 1.00 71.56 126 THR A N 1
ATOM 998 C CA . THR A 1 126 ? -14.251 13.611 23.023 1.00 71.56 126 THR A CA 1
ATOM 999 C C . THR A 1 126 ? -13.505 14.263 21.861 1.00 71.56 126 THR A C 1
ATOM 1001 O O . THR A 1 126 ? -13.786 13.966 20.700 1.00 71.56 126 THR A O 1
ATOM 1004 N N . GLU A 1 127 ? -12.549 15.139 22.162 1.00 71.50 127 GLU A N 1
ATOM 1005 C CA . GLU A 1 127 ? -11.695 15.785 21.166 1.00 71.50 127 GLU A CA 1
ATOM 1006 C C . GLU A 1 127 ? -10.823 14.765 20.427 1.00 71.50 127 GLU A C 1
ATOM 1008 O O . GLU A 1 127 ? -10.899 14.675 19.202 1.00 71.50 127 GLU A O 1
ATOM 1013 N N . LEU A 1 128 ? -10.120 13.901 21.164 1.00 68.81 128 LEU A N 1
ATOM 1014 C CA . LEU A 1 128 ? -9.300 12.832 20.590 1.00 68.81 128 LEU A CA 1
ATOM 1015 C C . LEU A 1 128 ? -10.118 11.878 19.709 1.00 68.81 128 LEU A C 1
ATOM 1017 O O . LEU A 1 128 ? -9.680 11.508 18.625 1.00 68.81 128 LEU A O 1
ATOM 1021 N N . SER A 1 129 ? -11.336 11.519 20.124 1.00 66.69 129 SER A N 1
ATOM 1022 C CA . SER A 1 129 ? -12.218 10.663 19.314 1.00 66.69 129 SER A CA 1
ATOM 1023 C C . SER A 1 129 ? -12.582 11.310 17.971 1.00 66.69 129 SER A C 1
ATOM 1025 O O . SER A 1 129 ? -12.647 10.629 16.949 1.00 66.69 129 SER A O 1
ATOM 1027 N N . LYS A 1 130 ? -12.798 12.634 17.948 1.00 74.06 130 LYS A N 1
ATOM 1028 C CA . LYS A 1 130 ? -13.069 13.377 16.706 1.00 74.06 130 LYS A CA 1
ATOM 1029 C C . LYS A 1 130 ? -11.838 13.453 15.807 1.00 74.06 130 LYS A C 1
ATOM 1031 O O . LYS A 1 130 ? -11.987 13.392 14.590 1.00 74.06 130 LYS A O 1
ATOM 1036 N N . GLU A 1 131 ? -10.650 13.619 16.379 1.00 71.38 131 GLU A N 1
ATOM 1037 C CA . GLU A 1 131 ? -9.400 13.642 15.613 1.00 71.38 131 GLU A CA 1
ATOM 1038 C C . GLU A 1 131 ? -9.101 12.289 14.967 1.00 71.38 131 GLU A C 1
ATOM 1040 O O . GLU A 1 131 ? -8.811 12.249 13.772 1.00 71.38 131 GLU A O 1
ATOM 1045 N N . LEU A 1 132 ? -9.262 11.191 15.711 1.00 69.06 132 LEU A N 1
ATOM 1046 C CA . LEU A 1 132 ? -9.122 9.835 15.172 1.00 69.06 132 LEU A CA 1
ATOM 1047 C C . LEU A 1 132 ? -10.109 9.586 14.037 1.00 69.06 132 LEU A C 1
ATOM 1049 O O . LEU A 1 132 ? -9.693 9.240 12.940 1.00 69.06 132 LEU A O 1
ATOM 1053 N N . SER A 1 133 ? -11.394 9.879 14.258 1.00 71.06 133 SER A N 1
ATOM 1054 C CA . SER A 1 133 ? -12.421 9.691 13.230 1.00 71.06 133 SER A CA 1
ATOM 1055 C C . SER A 1 133 ? -12.123 10.488 11.956 1.00 71.06 133 SER A C 1
ATOM 1057 O O . SER A 1 133 ? -12.356 9.986 10.861 1.00 71.06 133 SER A O 1
ATOM 1059 N N . LYS A 1 134 ? -11.567 11.703 12.069 1.00 75.88 134 LYS A N 1
ATOM 1060 C CA . LYS A 1 134 ? -11.118 12.480 10.903 1.00 75.88 134 LYS A CA 1
ATOM 1061 C C . LYS A 1 134 ? -9.923 11.837 10.204 1.00 75.88 134 LYS A C 1
ATOM 1063 O O . LYS A 1 134 ? -9.900 11.805 8.977 1.00 75.88 134 LYS A O 1
ATOM 1068 N N . ALA A 1 135 ? -8.935 11.366 10.964 1.00 69.62 135 ALA A N 1
ATOM 1069 C CA . ALA A 1 135 ? -7.751 10.708 10.419 1.00 69.62 135 ALA A CA 1
ATOM 1070 C C . ALA A 1 135 ? -8.124 9.412 9.680 1.00 69.62 135 ALA A C 1
ATOM 1072 O O . ALA A 1 135 ? -7.626 9.162 8.584 1.00 69.62 135 ALA A O 1
ATOM 1073 N N . ASP A 1 136 ? -9.052 8.647 10.246 1.00 71.50 136 ASP A N 1
ATOM 1074 C CA . ASP A 1 136 ? -9.630 7.435 9.675 1.00 71.50 136 ASP A CA 1
ATOM 1075 C C . ASP A 1 136 ? -10.388 7.729 8.370 1.00 71.50 136 ASP A C 1
ATOM 1077 O O . ASP A 1 136 ? -10.143 7.100 7.337 1.00 71.50 136 ASP A O 1
ATOM 1081 N N . ASP A 1 137 ? -11.254 8.747 8.374 1.00 77.56 137 ASP A N 1
ATOM 1082 C CA . ASP A 1 137 ? -11.984 9.183 7.182 1.00 77.56 137 ASP A CA 1
ATOM 1083 C C . ASP A 1 137 ? -11.051 9.675 6.069 1.00 77.56 137 ASP A C 1
ATOM 1085 O O . ASP A 1 137 ? -11.272 9.388 4.885 1.00 77.56 137 ASP A O 1
ATOM 1089 N N . GLU A 1 138 ? -10.009 10.426 6.430 1.00 77.06 138 GLU A N 1
ATOM 1090 C CA . GLU A 1 138 ? -9.000 10.922 5.498 1.00 77.06 138 GLU A CA 1
ATOM 1091 C C . GLU A 1 138 ? -8.221 9.759 4.875 1.00 77.06 138 GLU A C 1
ATOM 1093 O O . GLU A 1 138 ? -8.056 9.700 3.656 1.00 77.06 138 GLU A O 1
ATOM 1098 N N . LEU A 1 139 ? -7.805 8.800 5.697 1.00 72.12 139 LEU A N 1
ATOM 1099 C CA . LEU A 1 139 ? -7.102 7.592 5.288 1.00 72.12 139 LEU A CA 1
ATOM 1100 C C . LEU A 1 139 ? -7.944 6.768 4.299 1.00 72.12 139 LEU A C 1
ATOM 1102 O O . LEU A 1 139 ? -7.464 6.431 3.212 1.00 72.12 139 LEU A O 1
ATOM 1106 N N . LEU A 1 140 ? -9.218 6.513 4.612 1.00 72.56 140 LEU A N 1
ATOM 1107 C CA . LEU A 1 140 ? -10.132 5.797 3.718 1.00 72.56 140 LEU A CA 1
ATOM 1108 C C . LEU A 1 140 ? -10.377 6.564 2.417 1.00 72.56 140 LEU A C 1
ATOM 1110 O O . LEU A 1 140 ? -10.479 5.976 1.336 1.00 72.56 140 LEU A O 1
ATOM 1114 N N . THR A 1 141 ? -10.465 7.890 2.501 1.00 77.94 141 THR A N 1
ATOM 1115 C CA . THR A 1 141 ? -10.635 8.752 1.330 1.00 77.94 141 THR A CA 1
ATOM 1116 C C . THR A 1 141 ? -9.417 8.673 0.414 1.00 77.94 141 THR A C 1
ATOM 1118 O O . THR A 1 141 ? -9.585 8.437 -0.778 1.00 77.94 141 THR A O 1
ATOM 1121 N N . LEU A 1 142 ? -8.202 8.786 0.951 1.00 74.56 142 LEU A N 1
ATOM 1122 C CA . LEU A 1 142 ? -6.962 8.697 0.175 1.00 74.56 142 LEU A CA 1
ATOM 1123 C C . LEU A 1 142 ? -6.830 7.346 -0.533 1.00 74.56 142 LEU A C 1
ATOM 1125 O O . LEU A 1 142 ? -6.570 7.291 -1.734 1.00 74.56 142 LEU A O 1
ATOM 1129 N N . VAL A 1 143 ? -7.058 6.251 0.193 1.00 71.19 143 VAL A N 1
ATOM 1130 C CA . VAL A 1 143 ? -6.918 4.895 -0.351 1.00 71.19 143 VAL A CA 1
ATOM 1131 C C . VAL A 1 143 ? -8.006 4.606 -1.389 1.00 71.19 143 VAL A C 1
ATOM 1133 O O . VAL A 1 143 ? -7.709 4.086 -2.464 1.00 71.19 143 VAL A O 1
ATOM 1136 N N . SER A 1 144 ? -9.256 5.007 -1.139 1.00 72.31 144 SER A N 1
ATOM 1137 C CA . SER A 1 144 ? -10.341 4.847 -2.121 1.00 72.31 144 SER A CA 1
ATOM 1138 C C . SER A 1 144 ? -10.137 5.698 -3.379 1.00 72.31 144 SER A C 1
ATOM 1140 O O . SER A 1 144 ? -10.400 5.223 -4.487 1.00 72.31 144 SER A O 1
ATOM 1142 N N . GLN A 1 145 ? -9.630 6.929 -3.248 1.00 72.88 145 GLN A N 1
ATOM 1143 C CA . GLN A 1 145 ? -9.239 7.771 -4.387 1.00 72.88 145 GLN A CA 1
ATOM 1144 C C . GLN A 1 145 ? -8.140 7.110 -5.210 1.00 72.88 145 GLN A C 1
ATOM 1146 O O . GLN A 1 145 ? -8.245 7.051 -6.434 1.00 72.88 145 GLN A O 1
ATOM 1151 N N . HIS A 1 146 ? -7.116 6.584 -4.538 1.00 71.56 146 HIS A N 1
ATOM 1152 C CA . HIS A 1 146 ? -6.012 5.891 -5.186 1.00 71.56 146 HIS A CA 1
ATOM 1153 C C . HIS A 1 146 ? -6.520 4.716 -6.022 1.00 71.56 146 HIS A C 1
ATOM 1155 O O . HIS A 1 146 ? -6.353 4.686 -7.240 1.00 71.56 146 HIS A O 1
ATOM 1161 N N . ILE A 1 147 ? -7.234 3.795 -5.377 1.00 67.50 147 ILE A N 1
ATOM 1162 C CA . ILE A 1 147 ? -7.771 2.594 -6.017 1.00 67.50 147 ILE A CA 1
ATOM 1163 C C . ILE A 1 147 ? -8.671 2.983 -7.206 1.00 67.50 147 ILE A C 1
ATOM 1165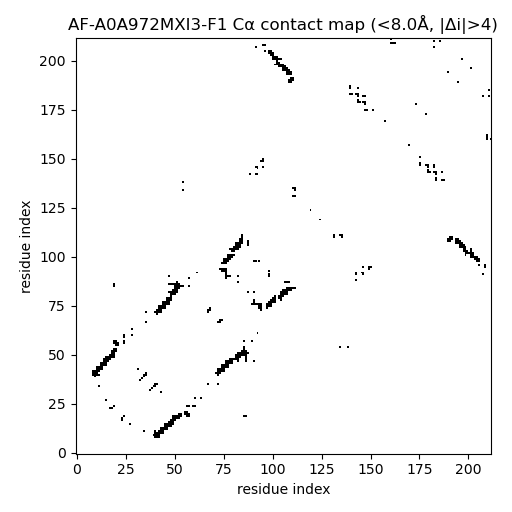 O O . ILE A 1 147 ? -8.434 2.538 -8.327 1.00 67.50 147 ILE A O 1
ATOM 1169 N N . SER A 1 148 ? -9.647 3.878 -7.005 1.00 65.44 148 SER A N 1
ATOM 1170 C CA . SER A 1 148 ? -10.600 4.288 -8.055 1.00 65.44 148 SER A CA 1
ATOM 1171 C C . SER A 1 148 ? -9.944 4.958 -9.268 1.00 65.44 148 SER A C 1
ATOM 1173 O O . SER A 1 148 ? -10.325 4.665 -10.405 1.00 65.44 148 SER A O 1
ATOM 1175 N N . LYS A 1 149 ? -8.929 5.809 -9.063 1.00 66.50 149 LYS A N 1
ATOM 1176 C CA . LYS A 1 149 ? -8.195 6.460 -10.158 1.00 66.50 149 LYS A CA 1
ATOM 1177 C C . LYS A 1 149 ? -7.478 5.432 -11.034 1.00 66.50 149 LYS A C 1
ATOM 1179 O O . LYS A 1 149 ? -7.564 5.526 -12.256 1.00 66.50 149 LYS A O 1
ATOM 1184 N N . HIS A 1 150 ? -6.845 4.429 -10.429 1.00 60.97 150 HIS A N 1
ATOM 1185 C CA . HIS A 1 150 ? -6.114 3.390 -11.161 1.00 60.97 150 HIS A CA 1
ATOM 1186 C C . HIS A 1 150 ? -7.026 2.416 -11.922 1.00 60.97 150 HIS A C 1
ATOM 1188 O O . HIS A 1 150 ? -6.627 1.873 -12.952 1.00 60.97 150 HIS A O 1
ATOM 1194 N N . ILE A 1 151 ? -8.275 2.264 -11.480 1.00 55.31 151 ILE A N 1
ATOM 1195 C CA . ILE A 1 151 ? -9.283 1.447 -12.170 1.00 55.31 151 ILE A CA 1
ATOM 1196 C C . ILE A 1 151 ? -9.925 2.216 -13.326 1.00 55.31 151 ILE A C 1
ATOM 1198 O O . ILE A 1 151 ? -10.100 1.667 -14.406 1.00 55.31 151 ILE A O 1
ATOM 1202 N N . SER A 1 152 ? -10.239 3.502 -13.138 1.00 44.41 152 SER A N 1
ATOM 1203 C CA . SER A 1 152 ? -10.959 4.306 -14.142 1.00 44.41 152 SER A CA 1
ATOM 1204 C C . SER A 1 152 ? -10.218 4.520 -15.474 1.00 44.41 152 SER A C 1
ATOM 1206 O O . SER A 1 152 ? -10.853 4.873 -16.465 1.00 44.41 152 SER A O 1
ATOM 1208 N N . GLY A 1 153 ? -8.903 4.273 -15.526 1.00 41.69 153 GLY A N 1
ATOM 1209 C CA . GLY A 1 153 ? -8.108 4.282 -16.762 1.00 41.69 153 GLY A CA 1
ATOM 1210 C C . GLY A 1 153 ? -8.288 3.046 -17.655 1.00 41.69 153 GLY A C 1
ATOM 1211 O O . GLY A 1 153 ? -7.833 3.052 -18.796 1.00 41.69 153 GLY A O 1
ATOM 1212 N N . HIS A 1 154 ? -8.964 2.005 -17.164 1.00 41.91 154 HIS A N 1
ATOM 1213 C CA . HIS A 1 154 ? -9.210 0.759 -17.878 1.00 41.91 154 HIS A CA 1
ATOM 1214 C C . HIS A 1 154 ? -10.729 0.507 -17.959 1.00 41.91 154 HIS A C 1
ATOM 1216 O O . HIS A 1 154 ? -11.404 0.338 -16.946 1.00 41.91 154 HIS A O 1
ATOM 1222 N N . PHE A 1 155 ? -11.302 0.514 -19.168 1.00 36.34 155 PHE A N 1
ATOM 1223 C CA . PHE A 1 155 ? -12.711 0.158 -19.372 1.00 36.34 155 PHE A CA 1
ATOM 1224 C C . PHE A 1 155 ? -12.880 -1.356 -19.235 1.00 36.34 155 PHE A C 1
ATOM 1226 O O . PHE A 1 155 ? -12.370 -2.096 -20.074 1.00 36.34 155 PHE A O 1
ATOM 1233 N N . TYR A 1 156 ? -13.650 -1.808 -18.243 1.00 43.88 156 TYR A N 1
ATOM 1234 C CA . TYR A 1 156 ? -13.979 -3.225 -18.095 1.00 43.88 156 TYR A CA 1
ATOM 1235 C C . TYR A 1 156 ? -15.484 -3.496 -18.249 1.00 43.88 156 TYR A C 1
ATOM 1237 O O . TYR A 1 156 ? -16.304 -2.785 -17.656 1.00 43.88 156 TYR A O 1
ATOM 1245 N N . PRO A 1 157 ? -15.866 -4.514 -19.046 1.00 32.59 157 PRO A N 1
ATOM 1246 C CA . PRO A 1 157 ? -17.206 -5.084 -19.038 1.00 32.59 157 PRO A CA 1
ATOM 1247 C C . PRO A 1 157 ? -17.497 -5.728 -17.671 1.00 32.59 157 PRO A C 1
ATOM 1249 O O . PRO A 1 157 ? -16.684 -6.482 -17.141 1.00 32.59 157 PRO A O 1
ATOM 1252 N N . LEU A 1 158 ? -18.667 -5.430 -17.101 1.00 38.66 158 LEU A N 1
ATOM 1253 C CA . LEU A 1 158 ? -19.168 -5.919 -15.799 1.00 38.66 158 LEU A CA 1
ATOM 1254 C C . LEU A 1 158 ? -19.336 -7.457 -15.719 1.00 38.66 158 LEU A C 1
ATOM 1256 O O . LEU A 1 158 ? -19.772 -7.989 -14.704 1.00 38.66 158 LEU A O 1
ATOM 1260 N N . ASP A 1 159 ? -19.058 -8.168 -16.805 1.00 35.94 159 ASP A N 1
ATOM 1261 C CA . ASP A 1 159 ? -19.346 -9.579 -17.049 1.00 35.94 159 ASP A CA 1
ATOM 1262 C C . ASP A 1 159 ? -18.191 -10.538 -16.702 1.00 35.94 159 ASP A C 1
ATOM 1264 O O . ASP A 1 159 ? -18.421 -11.746 -16.624 1.00 35.94 159 ASP A O 1
ATOM 1268 N N . THR A 1 160 ? -16.981 -10.043 -16.415 1.00 33.38 160 THR A N 1
ATOM 1269 C CA . THR A 1 160 ? -15.825 -10.889 -16.034 1.00 33.38 160 THR A CA 1
ATOM 1270 C C . THR A 1 160 ? -15.608 -11.071 -14.530 1.00 33.38 160 THR A C 1
ATOM 1272 O O . THR A 1 160 ? -14.726 -11.832 -14.135 1.00 33.38 160 THR A O 1
ATOM 1275 N N . LEU A 1 161 ? -16.413 -10.441 -13.675 1.00 33.31 161 LEU A N 1
ATOM 1276 C CA . LEU A 1 161 ? -16.230 -10.490 -12.223 1.00 33.31 161 LEU A CA 1
ATOM 1277 C C . LEU A 1 161 ? -17.264 -11.413 -11.573 1.00 33.31 161 LEU A C 1
ATOM 1279 O O . LEU A 1 161 ? -18.442 -11.089 -11.426 1.00 33.31 161 LEU A O 1
ATOM 1283 N N . LYS A 1 162 ? -16.812 -12.616 -11.207 1.00 25.72 162 LYS A N 1
ATOM 1284 C CA . LYS A 1 162 ? -17.571 -13.567 -10.391 1.00 25.72 162 LYS A CA 1
ATOM 1285 C C . LYS A 1 162 ? -17.005 -13.588 -8.972 1.00 25.72 162 LYS A C 1
ATOM 1287 O O . LYS A 1 162 ? -15.944 -14.160 -8.754 1.00 25.72 162 LYS A O 1
ATOM 1292 N N . ILE A 1 163 ? -17.769 -13.071 -8.009 1.00 32.50 163 ILE A N 1
ATOM 1293 C CA . ILE A 1 163 ? -17.726 -13.551 -6.622 1.00 32.50 163 ILE A CA 1
ATOM 1294 C C . ILE A 1 163 ? -19.008 -14.347 -6.379 1.00 32.50 163 ILE A C 1
ATOM 1296 O O . ILE A 1 163 ? -20.115 -13.802 -6.420 1.00 32.50 163 ILE A O 1
ATOM 1300 N N . GLU A 1 164 ? -18.881 -15.639 -6.095 1.00 28.89 164 GLU A N 1
ATOM 1301 C CA . GLU A 1 164 ? -20.003 -16.413 -5.573 1.00 28.89 164 GLU A CA 1
ATOM 1302 C C . GLU A 1 164 ? -20.092 -16.214 -4.060 1.00 28.89 164 GLU A C 1
ATOM 1304 O O . GLU A 1 164 ? -19.262 -16.707 -3.303 1.00 28.89 164 GLU A O 1
ATOM 1309 N N . GLY A 1 165 ? -21.102 -15.457 -3.620 1.00 30.55 165 GLY A N 1
ATOM 1310 C CA . GLY A 1 165 ? -21.384 -15.303 -2.193 1.00 30.55 165 GLY A CA 1
ATOM 1311 C C . GLY A 1 165 ? -22.322 -14.177 -1.761 1.00 30.55 165 GLY A C 1
ATOM 1312 O O . GLY A 1 165 ? -22.648 -14.137 -0.584 1.00 30.55 165 GLY A O 1
ATOM 1313 N N . LYS A 1 166 ? -22.764 -13.286 -2.664 1.00 30.58 166 LYS A N 1
ATOM 1314 C CA . LYS A 1 166 ? -24.020 -12.491 -2.641 1.00 30.58 166 LYS A CA 1
ATOM 1315 C C . LYS A 1 166 ? -24.034 -11.649 -3.927 1.00 30.58 166 LYS A C 1
ATOM 1317 O O . LYS A 1 166 ? -23.293 -10.686 -4.057 1.00 30.58 166 LYS A O 1
ATOM 1322 N N . LYS A 1 167 ? -24.812 -12.107 -4.912 1.00 24.83 167 LYS A N 1
ATOM 1323 C CA . LYS A 1 167 ? -24.843 -11.637 -6.311 1.00 24.83 167 LYS A CA 1
ATOM 1324 C C . LYS A 1 167 ? -24.938 -10.107 -6.443 1.00 24.83 167 LYS A C 1
ATOM 1326 O O . LYS A 1 167 ? -25.922 -9.525 -5.992 1.00 24.83 167 LYS A O 1
ATOM 1331 N N . PHE A 1 168 ? -24.011 -9.494 -7.180 1.00 34.78 168 PHE A N 1
ATOM 1332 C CA . PHE A 1 168 ? -24.233 -8.179 -7.786 1.00 34.78 168 PHE A CA 1
ATOM 1333 C C . PHE A 1 168 ? -25.052 -8.348 -9.074 1.00 34.78 168 PHE A C 1
ATOM 1335 O O . PHE A 1 168 ? -24.646 -9.042 -10.005 1.00 34.78 168 PHE A O 1
ATOM 1342 N N . THR A 1 169 ? -26.236 -7.738 -9.130 1.00 30.08 169 THR A N 1
ATOM 1343 C CA . THR A 1 169 ? -27.039 -7.619 -10.356 1.00 30.08 169 THR A CA 1
ATOM 1344 C C . THR A 1 169 ? -26.695 -6.327 -11.093 1.00 30.08 169 THR A C 1
ATOM 1346 O O . THR A 1 169 ? -26.735 -5.245 -10.511 1.00 30.08 169 THR A O 1
ATOM 1349 N N . LYS A 1 170 ? -26.391 -6.477 -12.387 1.00 31.48 170 LYS A N 1
ATOM 1350 C CA . LYS A 1 170 ? -26.061 -5.458 -13.396 1.00 31.48 170 LYS A CA 1
ATOM 1351 C C . LYS A 1 170 ? -26.828 -4.138 -13.199 1.00 31.48 170 LYS A C 1
ATOM 1353 O O . LYS A 1 170 ? -28.032 -4.081 -13.437 1.00 31.48 170 LYS A O 1
ATOM 1358 N N . LYS A 1 171 ? -26.118 -3.066 -12.835 1.00 35.16 171 LYS A N 1
ATOM 1359 C CA . LYS A 1 171 ? -26.558 -1.679 -13.044 1.00 35.16 171 LYS A CA 1
ATOM 1360 C C . LYS A 1 171 ? -25.550 -0.994 -13.964 1.00 35.16 171 LYS A C 1
ATOM 1362 O O . LYS A 1 171 ? -24.353 -1.236 -13.859 1.00 35.16 171 LYS A O 1
ATOM 1367 N N . GLU A 1 172 ? -26.067 -0.226 -14.915 1.00 42.88 172 GLU A N 1
ATOM 1368 C CA . GLU A 1 172 ? -25.321 0.499 -15.947 1.00 42.88 172 GLU A CA 1
ATOM 1369 C C . GLU A 1 172 ? -24.136 1.310 -15.393 1.00 42.88 172 GLU A C 1
ATOM 1371 O O . GLU A 1 172 ? -24.154 1.723 -14.234 1.00 42.88 172 GLU A O 1
ATOM 1376 N N . ARG A 1 173 ? -23.122 1.520 -16.253 1.00 52.19 173 ARG A N 1
ATOM 1377 C CA . ARG A 1 173 ? -21.873 2.287 -16.048 1.00 52.19 173 ARG A CA 1
ATOM 1378 C C . ARG A 1 173 ? -21.866 3.158 -14.781 1.00 52.19 173 ARG A C 1
ATOM 1380 O O . ARG A 1 173 ? -22.412 4.257 -14.754 1.00 52.19 173 ARG A O 1
ATOM 1387 N N . MET A 1 174 ? -21.179 2.673 -13.753 1.00 57.53 174 MET A N 1
ATOM 1388 C CA . MET A 1 174 ? -20.939 3.401 -12.511 1.00 57.53 174 MET A CA 1
ATOM 1389 C C . MET A 1 174 ? -19.935 4.543 -12.751 1.00 57.53 174 MET A C 1
ATOM 1391 O O . MET A 1 174 ? -18.888 4.333 -13.359 1.00 57.53 174 MET A O 1
ATOM 1395 N N . SER A 1 175 ? -20.241 5.763 -12.295 1.00 65.31 175 SER A N 1
ATOM 1396 C CA . SER A 1 175 ? -19.304 6.894 -12.390 1.00 65.31 175 SER A CA 1
ATOM 1397 C C . SER A 1 175 ? -18.088 6.691 -11.475 1.00 65.31 175 SER A C 1
ATOM 1399 O O . SER A 1 175 ? -18.199 6.021 -10.448 1.00 65.31 175 SER A O 1
ATOM 1401 N N . ALA A 1 176 ? -16.946 7.322 -11.782 1.00 62.09 176 ALA A N 1
ATOM 1402 C CA . ALA A 1 176 ? -15.738 7.246 -10.944 1.00 62.09 176 ALA A CA 1
ATOM 1403 C C . ALA A 1 176 ? -16.003 7.646 -9.477 1.00 62.09 176 ALA A C 1
ATOM 1405 O O . ALA A 1 176 ? -15.502 7.011 -8.555 1.00 62.09 176 ALA A O 1
ATOM 1406 N N . GLN A 1 177 ? -16.870 8.640 -9.257 1.00 66.31 177 GLN A N 1
ATOM 1407 C CA . GLN A 1 177 ? -17.313 9.056 -7.921 1.00 66.31 177 GLN A CA 1
ATOM 1408 C C . GLN A 1 177 ? -18.123 7.969 -7.202 1.00 66.31 177 GLN A C 1
ATOM 1410 O O . GLN A 1 177 ? -17.959 7.752 -6.004 1.00 66.31 177 GLN A O 1
ATOM 1415 N N . SER A 1 178 ? -18.995 7.269 -7.929 1.00 63.47 178 SER A N 1
ATOM 1416 C CA . SER A 1 178 ? -19.802 6.181 -7.370 1.00 63.47 178 SER A CA 1
ATOM 1417 C C . SER A 1 178 ? -18.933 4.967 -7.024 1.00 63.47 178 SER A C 1
ATOM 1419 O O . SER A 1 178 ? -19.125 4.365 -5.971 1.00 63.47 178 SER A O 1
ATOM 1421 N N . LEU A 1 179 ? -17.929 4.673 -7.858 1.00 63.81 179 LEU A N 1
ATOM 1422 C CA . LEU A 1 179 ? -16.927 3.634 -7.616 1.00 63.81 179 LEU A CA 1
ATOM 1423 C C . LEU A 1 179 ? -16.078 3.946 -6.380 1.00 63.81 179 LEU A C 1
ATOM 1425 O O . LEU A 1 179 ? -15.927 3.107 -5.497 1.00 63.81 179 LEU A O 1
ATOM 1429 N N . GLN A 1 180 ? -15.574 5.177 -6.285 1.00 65.19 180 GLN A N 1
ATOM 1430 C CA . GLN A 1 180 ? -14.826 5.645 -5.122 1.00 65.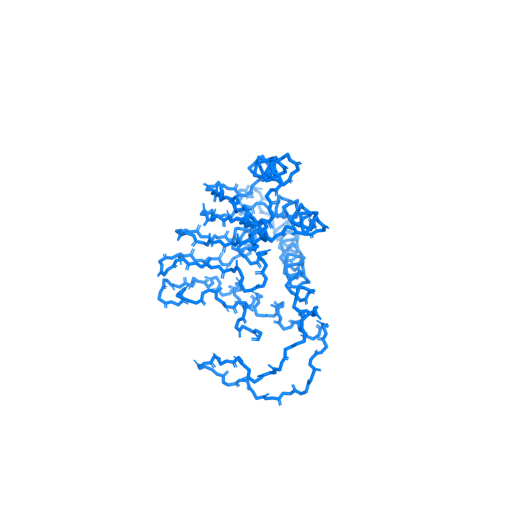19 180 GLN A CA 1
ATOM 1431 C C . GLN A 1 180 ? -15.658 5.513 -3.839 1.00 65.19 180 GLN A C 1
ATOM 1433 O O . GLN A 1 180 ? -15.153 5.029 -2.827 1.00 65.19 180 GLN A O 1
ATOM 1438 N N . LYS A 1 181 ? -16.939 5.905 -3.879 1.00 67.88 181 LYS A N 1
ATOM 1439 C CA . LYS A 1 181 ? -17.848 5.785 -2.733 1.00 67.88 181 LYS A CA 1
ATOM 1440 C C . LYS A 1 181 ? -18.047 4.328 -2.313 1.00 67.88 181 LYS A C 1
ATOM 1442 O O . LYS A 1 181 ? -17.985 4.047 -1.122 1.00 67.88 181 LYS A O 1
ATOM 1447 N N . LEU A 1 182 ? -18.246 3.418 -3.269 1.00 65.50 182 LEU A N 1
ATOM 1448 C CA . LEU A 1 182 ? -18.373 1.983 -3.002 1.00 65.50 182 LEU A CA 1
ATOM 1449 C C . LEU A 1 182 ? -17.107 1.424 -2.339 1.00 65.50 182 LEU A C 1
ATOM 1451 O O . LEU A 1 182 ? -17.205 0.809 -1.281 1.00 65.50 182 LEU A O 1
ATOM 1455 N N . ILE A 1 183 ? -15.928 1.706 -2.907 1.00 65.94 183 ILE A N 1
ATOM 1456 C CA . ILE A 1 183 ? -14.639 1.282 -2.339 1.00 65.94 183 ILE A CA 1
ATOM 1457 C C . ILE A 1 183 ? -14.483 1.822 -0.917 1.00 65.94 183 ILE A C 1
ATOM 1459 O O . ILE A 1 183 ? -14.118 1.071 -0.017 1.00 65.94 183 ILE A O 1
ATOM 1463 N N . LYS A 1 184 ? -14.791 3.107 -0.693 1.00 68.81 184 LYS A N 1
ATOM 1464 C CA . LYS A 1 184 ? -14.715 3.712 0.641 1.00 68.81 184 LYS A CA 1
ATOM 1465 C C . LYS A 1 184 ? -15.631 2.985 1.630 1.00 68.81 184 LYS A C 1
ATOM 1467 O O . LYS A 1 184 ? -15.194 2.693 2.733 1.00 68.81 184 LYS A O 1
ATOM 1472 N N . THR A 1 185 ? -16.869 2.672 1.241 1.00 66.69 185 THR A N 1
ATOM 1473 C CA . THR A 1 185 ? -17.828 1.954 2.095 1.00 66.69 185 THR A CA 1
ATOM 1474 C C . THR A 1 185 ? -17.384 0.527 2.416 1.00 66.69 185 THR A C 1
ATOM 1476 O O . THR A 1 185 ? -17.550 0.088 3.550 1.00 66.69 185 THR A O 1
ATOM 1479 N N . GLU A 1 186 ? -16.821 -0.210 1.459 1.00 64.75 186 GLU A N 1
ATOM 1480 C CA . GLU A 1 186 ? -16.339 -1.570 1.735 1.00 64.75 186 GLU A CA 1
ATOM 1481 C C . GLU A 1 186 ? -15.059 -1.565 2.582 1.00 64.75 186 GLU A C 1
ATOM 1483 O O . GLU A 1 186 ? -14.937 -2.379 3.494 1.00 64.75 186 GLU A O 1
ATOM 1488 N N . LEU A 1 187 ? -14.144 -0.611 2.364 1.00 65.62 187 LEU A N 1
ATOM 1489 C CA . LEU A 1 187 ? -13.000 -0.417 3.259 1.00 65.62 187 LEU A CA 1
ATOM 1490 C C . LEU A 1 187 ? -13.469 -0.058 4.675 1.00 65.62 187 LEU A C 1
ATOM 1492 O O . LEU A 1 187 ? -13.050 -0.706 5.624 1.00 65.62 187 LEU A O 1
ATOM 1496 N N . ASP A 1 188 ? -14.393 0.893 4.825 1.00 65.38 188 ASP A N 1
ATOM 1497 C CA . ASP A 1 188 ? -14.981 1.257 6.123 1.00 65.38 188 ASP A CA 1
ATOM 1498 C C . ASP A 1 188 ? -15.566 0.032 6.847 1.00 65.38 188 ASP A C 1
ATOM 1500 O O . ASP A 1 188 ? -15.266 -0.204 8.014 1.00 65.38 188 ASP A O 1
ATOM 1504 N N . ARG A 1 189 ? -16.297 -0.845 6.143 1.00 63.12 189 ARG A N 1
ATOM 1505 C CA . ARG A 1 189 ? -16.781 -2.111 6.726 1.00 63.12 189 ARG A CA 1
ATOM 1506 C C . ARG A 1 189 ? -15.659 -3.022 7.217 1.00 63.12 189 ARG A C 1
ATOM 1508 O O . ARG A 1 189 ? -15.810 -3.634 8.271 1.00 63.12 189 ARG A O 1
ATOM 1515 N N . LEU A 1 190 ? -14.564 -3.145 6.467 1.00 60.50 190 LEU A N 1
ATOM 1516 C CA . LEU A 1 190 ? -13.418 -3.965 6.873 1.00 60.50 190 LEU A CA 1
ATOM 1517 C C . LEU A 1 190 ? -12.739 -3.407 8.129 1.00 60.50 190 LEU A C 1
ATOM 1519 O O . LEU A 1 190 ? -12.369 -4.187 9.003 1.00 60.50 190 LEU A O 1
ATOM 1523 N N . PHE A 1 191 ? -12.626 -2.081 8.229 1.00 61.62 191 PHE A N 1
ATOM 1524 C CA . PHE A 1 191 ? -12.033 -1.388 9.373 1.00 61.62 191 PHE A CA 1
ATOM 1525 C C . PHE A 1 191 ? -12.934 -1.404 10.619 1.00 61.62 191 PHE A C 1
ATOM 1527 O O . PHE A 1 191 ? -12.445 -1.644 11.718 1.00 61.62 191 PHE A O 1
ATOM 1534 N N . VAL A 1 192 ? -14.248 -1.192 10.468 1.00 56.28 192 VAL A N 1
ATOM 1535 C CA . VAL A 1 192 ? -15.216 -1.179 11.585 1.00 56.28 192 VAL A CA 1
ATOM 1536 C C . VAL A 1 192 ? -15.366 -2.554 12.232 1.00 56.28 192 VAL A C 1
ATOM 1538 O O . VAL A 1 192 ? -15.590 -2.651 13.437 1.00 56.28 192 VAL A O 1
ATOM 1541 N N . LEU A 1 193 ? -15.263 -3.625 11.446 1.00 52.12 193 LEU A N 1
ATOM 1542 C CA . LEU A 1 193 ? -15.451 -4.985 11.947 1.00 52.12 193 LEU A CA 1
ATOM 1543 C C . LEU A 1 193 ? -14.208 -5.559 12.647 1.00 52.12 193 LEU A C 1
ATOM 1545 O O . LEU A 1 193 ? -14.271 -6.710 13.075 1.00 52.12 193 LEU A O 1
ATOM 1549 N N . ASP A 1 194 ? -13.096 -4.807 12.751 1.00 52.25 194 ASP A N 1
ATOM 1550 C CA . ASP A 1 194 ? -11.785 -5.331 13.184 1.00 52.25 194 ASP A CA 1
ATOM 1551 C C . ASP A 1 194 ? -11.485 -6.674 12.474 1.00 52.25 194 ASP A C 1
ATOM 1553 O O . ASP A 1 194 ? -11.012 -7.654 13.064 1.00 52.25 194 ASP A O 1
ATOM 1557 N N . ASN A 1 195 ? -11.877 -6.757 11.197 1.00 49.84 195 ASN A N 1
ATOM 1558 C CA . ASN A 1 195 ? -12.084 -8.035 10.537 1.00 49.84 195 ASN A CA 1
ATOM 1559 C C . 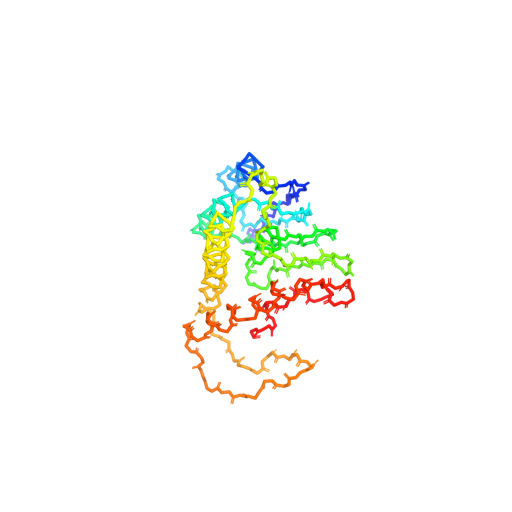ASN A 1 195 ? -10.725 -8.678 10.259 1.00 49.84 195 ASN A C 1
ATOM 1561 O O . ASN A 1 195 ? -9.946 -8.191 9.438 1.00 49.84 195 ASN A O 1
ATOM 1565 N N . ARG A 1 196 ? -10.453 -9.799 10.930 1.00 49.03 196 ARG A N 1
ATOM 1566 C CA . ARG A 1 196 ? -9.341 -10.681 10.578 1.00 49.03 196 ARG A CA 1
ATOM 1567 C C . ARG A 1 196 ? -9.734 -11.461 9.338 1.00 49.03 196 ARG A C 1
ATOM 1569 O O . ARG A 1 196 ? -10.687 -12.239 9.363 1.00 49.03 196 ARG A O 1
ATOM 1576 N N . ILE A 1 197 ? -9.010 -11.249 8.247 1.00 51.16 197 ILE A N 1
ATOM 1577 C CA . ILE A 1 197 ? -9.158 -12.098 7.067 1.00 51.16 197 ILE A CA 1
ATOM 1578 C C . ILE A 1 197 ? -8.284 -13.327 7.306 1.00 51.16 197 ILE A C 1
ATOM 1580 O O . ILE A 1 197 ? -7.060 -13.246 7.253 1.00 51.16 197 ILE A O 1
ATOM 1584 N N . GLU A 1 198 ? -8.926 -14.450 7.631 1.00 42.31 198 GLU A N 1
ATOM 1585 C CA . GLU A 1 198 ? -8.233 -15.706 7.916 1.00 42.31 198 GLU A CA 1
ATOM 1586 C C . GLU A 1 198 ? -7.530 -16.272 6.657 1.00 42.31 198 GLU A C 1
ATOM 1588 O O . GLU A 1 198 ? -8.059 -16.158 5.545 1.00 42.31 198 GLU A O 1
ATOM 1593 N N . PRO A 1 199 ? -6.382 -16.957 6.830 1.00 40.03 199 PRO A N 1
ATOM 1594 C CA . PRO A 1 199 ? -5.624 -17.722 5.832 1.00 40.03 199 PRO A CA 1
ATOM 1595 C C . PRO A 1 199 ? -6.424 -18.331 4.661 1.00 40.03 199 PRO A C 1
ATOM 1597 O O . PRO A 1 199 ? -6.112 -18.155 3.479 1.00 40.03 199 PRO A O 1
ATOM 1600 N N . THR A 1 200 ? -7.515 -19.032 4.968 1.00 39.34 200 THR A N 1
ATOM 1601 C CA . THR A 1 200 ? -8.326 -19.754 3.978 1.00 39.34 200 THR A CA 1
ATOM 1602 C C . THR A 1 200 ? -9.111 -18.833 3.038 1.00 39.34 200 THR A C 1
ATOM 1604 O O . THR A 1 200 ? -9.419 -19.250 1.922 1.00 39.34 200 THR A O 1
ATOM 1607 N N . ALA A 1 201 ? -9.367 -17.584 3.438 1.00 39.66 201 ALA A N 1
ATOM 1608 C CA . ALA A 1 201 ? -9.965 -16.534 2.612 1.00 39.66 201 ALA A CA 1
ATOM 1609 C C . ALA A 1 201 ? -8.914 -15.713 1.831 1.00 39.66 201 ALA A C 1
ATOM 1611 O O . ALA A 1 201 ? -9.249 -15.072 0.837 1.00 39.66 201 ALA A O 1
ATOM 1612 N N . ALA A 1 202 ? -7.637 -15.768 2.234 1.00 37.91 202 ALA A N 1
ATOM 1613 C CA . ALA A 1 202 ? -6.533 -15.004 1.642 1.00 37.91 202 ALA A CA 1
ATOM 1614 C C . ALA A 1 202 ? -5.949 -15.611 0.349 1.00 37.91 202 ALA A C 1
ATOM 1616 O O . ALA A 1 202 ? -5.175 -14.943 -0.336 1.00 37.91 202 ALA A O 1
ATOM 1617 N N . LYS A 1 203 ? -6.359 -16.832 -0.051 1.00 36.25 203 LYS A N 1
ATOM 1618 C CA . LYS A 1 203 ? -5.984 -17.453 -1.350 1.00 36.25 203 LYS A CA 1
ATOM 1619 C C . LYS A 1 203 ? -6.320 -16.590 -2.571 1.00 36.25 203 LYS A C 1
ATOM 1621 O O . LYS A 1 203 ? -5.799 -16.821 -3.657 1.00 36.25 203 LYS A O 1
ATOM 1626 N N . SER A 1 204 ? -7.164 -15.593 -2.368 1.00 38.69 204 SER A N 1
ATOM 1627 C CA . SER A 1 204 ? -7.528 -14.570 -3.327 1.00 38.69 204 SER A CA 1
ATOM 1628 C C . SER A 1 204 ? -7.667 -13.250 -2.575 1.00 38.69 204 SER A C 1
ATOM 1630 O O . SER A 1 204 ? -8.762 -12.706 -2.462 1.00 38.69 204 SER A O 1
ATOM 1632 N N . PHE A 1 205 ? -6.550 -12.680 -2.097 1.00 39.84 205 PHE A N 1
ATOM 1633 C CA . PHE A 1 205 ? -6.484 -11.264 -1.680 1.00 39.84 205 PHE A CA 1
ATOM 1634 C C . PHE A 1 205 ? -6.649 -10.282 -2.858 1.00 39.84 205 PHE A C 1
ATOM 1636 O O . PHE A 1 205 ? -6.197 -9.148 -2.850 1.00 39.84 205 PHE A O 1
ATOM 1643 N N . LEU A 1 206 ? -7.405 -10.703 -3.859 1.00 43.69 206 LEU A N 1
ATOM 1644 C CA . LEU A 1 206 ? -8.160 -9.872 -4.762 1.00 43.69 206 LEU A CA 1
ATOM 1645 C C . LEU A 1 206 ? -9.379 -9.283 -4.021 1.00 43.69 206 LEU A C 1
ATOM 1647 O O . LEU A 1 206 ? -10.360 -8.993 -4.668 1.00 43.69 206 LEU A O 1
ATOM 1651 N N . LEU A 1 207 ? -9.418 -9.118 -2.689 1.00 41.53 207 LEU A N 1
ATOM 1652 C CA . LEU A 1 207 ? -10.642 -8.621 -2.038 1.00 41.53 207 LEU A CA 1
ATOM 1653 C C . LEU A 1 207 ? -11.017 -7.228 -2.578 1.00 41.53 207 LEU A C 1
ATOM 1655 O O . LEU A 1 207 ? -12.179 -6.982 -2.862 1.00 41.53 207 LEU A O 1
ATOM 1659 N N . ILE A 1 208 ? -10.034 -6.361 -2.846 1.00 43.06 208 ILE A N 1
ATOM 1660 C CA . ILE A 1 208 ? -10.272 -5.071 -3.517 1.00 43.06 208 ILE A CA 1
ATOM 1661 C C . ILE A 1 208 ? -10.413 -5.225 -5.035 1.00 43.06 208 ILE A C 1
ATOM 1663 O O . ILE A 1 208 ? -11.195 -4.498 -5.632 1.00 43.06 208 ILE A O 1
ATOM 1667 N N . ASP A 1 209 ? -9.691 -6.153 -5.666 1.00 43.94 209 ASP A N 1
ATOM 1668 C CA . ASP A 1 209 ? -9.824 -6.423 -7.108 1.00 43.94 209 ASP A CA 1
ATOM 1669 C C . ASP A 1 209 ? -11.133 -7.159 -7.474 1.00 43.94 209 ASP A C 1
ATOM 1671 O O . ASP A 1 209 ? -11.531 -7.137 -8.630 1.00 43.94 209 ASP A O 1
ATOM 1675 N N . HIS A 1 210 ? -11.799 -7.791 -6.502 1.00 38.22 210 HIS A N 1
ATOM 1676 C CA . HIS A 1 210 ? -13.059 -8.527 -6.614 1.00 38.22 210 HIS A CA 1
ATOM 1677 C C . HIS A 1 210 ? -14.255 -7.737 -6.055 1.00 38.22 210 HIS A C 1
ATOM 1679 O O . HIS A 1 210 ? -15.380 -8.014 -6.453 1.00 38.22 210 HIS A O 1
ATOM 1685 N N . ILE A 1 211 ? -14.058 -6.770 -5.138 1.00 35.97 211 ILE A N 1
ATOM 1686 C CA . ILE A 1 211 ? -15.091 -5.752 -4.819 1.00 35.97 211 ILE A CA 1
ATOM 1687 C C . ILE A 1 211 ? -15.484 -4.974 -6.091 1.00 35.97 211 ILE A C 1
ATOM 1689 O O . ILE A 1 211 ? -16.579 -4.412 -6.165 1.00 35.97 211 ILE A O 1
ATOM 1693 N N . LEU A 1 212 ? -14.582 -4.947 -7.071 1.00 36.50 212 LEU A N 1
ATOM 1694 C CA . LEU A 1 212 ? -14.763 -4.382 -8.400 1.00 36.50 212 LEU A CA 1
ATOM 1695 C C . LEU A 1 212 ? -15.388 -5.393 -9.338 1.00 36.50 212 LEU A C 1
ATOM 1697 O O . LEU A 1 212 ? -14.961 -6.563 -9.287 1.00 36.50 212 LEU A O 1
#

Mean predicted aligned error: 11.38 Å

Sequence (212 aa):
MSNQPMFKTHTFEISFTKEVNYESIQELCRQIDLAVDYYKYTQITLNINSPGGELAALKHYLFMLNKWREKGVNIVTIGEVSVASAAALMLCLGDFGSRYCYPHTNILFHYARLAGVSNLTSEKSTELSKELSKADDELLTLVSQHISKHISGHFYPLDTLKIEGKKFTKKERMSAQSLQKLIKTELDRLFVLDNRIEPTAAKSFLLIDHIL

Foldseek 3Di:
DDDDPPPDQDEAEDEQQEEQDQVSLVVVLVVVCCCCPVVNHQEYEYEYHYQYHDLVSLVVNLVSLVVSVVSNHAYAYEYEAEQEASRLLVLLLGAQVRRAYALAYKYWAAFDDDDDDDPDDPVNVVVVVVVSVVSLLVSLLSSLLSLLVNPVVDDDDPPPADDPDDDDDDDPDDDSVRSSVLSSVVSVVRHVVSDICGSNNRNPPCPVVRSD

Nearest PDB structures (foldseek):
  5dkp-assembly1_B  TM=8.368E-01  e=1.290E-10  Neisseria meningitidis MC58
  5dkp-assembly2_k  TM=8.372E-01  e=1.369E-10  Neisseria meningitidis MC58
  5e0s-assembly1_B  TM=8.401E-01  e=3.560E-10  Mycobacterium tuberculosis CDC1551
  6pbu-assembly1_B  TM=7.992E-01  e=2.135E-09  Mycolicibacterium smegmatis MC2 155
  6vgk-assembly1_A  TM=7.105E-01  e=7.050E-09  Mycobacterium tuberculosis

Secondary structure (DSSP, 8-state):
----------EEEEEE-S-BSHHHHHHHHHHHHIIIIIS--SEEEEEEEE--B-HHHHHHHHHHHHHHHHTT-EEEEEEEEEEETHHHHHHHTSPTT-EEE-TT-EEE--PPP-----S--HHHHHHHHHHHHHHHHHHHHHHHHHHHHHHHTS---TTS---TTSPPP--S---HHHHHHHHHHHHHHHHHTT-EE-GGGGGG--HHHHH-

Radius of gyration: 18.8 Å; Cα contacts (8 Å, |Δi|>4): 305; chains: 1; bounding box: 47×36×71 Å